Protein AF-A0A086AF46-F1 (afdb_monomer_lite)

pLDDT: mean 72.6, std 18.99, range [28.44, 96.62]

Organism: NCBI:txid558152

Secondary structure (DSSP, 8-state):
---------TTPPP-SSSEEEEEPTTSS-EEEEEEEETTEEEEEEE---TTT--HHHHHHHHHHHSSSHHHHHHHHHHHHHHHHHHHHSHHHHHHHHHHHH--PPP-HHHHHHHTT----STTHHHHHHHHHHHHHHH--TT--SS-EE-EETTEE------SEEEEEPPHHHHTTT---EEE----

InterPro domains:
  IPR000395 Botulinum/Tetanus toxin, catalytic chain [PF01742] (6-106)
  IPR000395 Botulinum/Tetanus toxin, catalytic chain [PR00760] (7-23)
  IPR000395 Botulinum/Tetanus toxin, catalytic chain [PR00760] (31-47)
  IPR000395 Botulinum/Tetanus toxin, catalytic chain [PR00760] (85-107)

Radius of gyration: 19.07 Å; chains: 1; bounding box: 45×44×61 Å

Foldseek 3Di:
DFWQFDDDALPDDDPCPFWFFWDQVPDPHTATWGNRTQLEIEGAAAHDPVVQDDPVLSVVVCCVQPVDSVSSRVRRVVVSVVLVVQSVDPVSRVVRVVQSVDFADDPLVVVCVVVVPDCPDPVNPVVVVVSVVVSVVPDDSQHADIATFDDDDPDGDDGRHHQWYKYFHGSVCVVVPDGTDTPHPDD

Sequence (187 aa):
MAIDVKNFKYSDDYDDINVVRMQIPGMDDYVKAFQIAPKIYVMPEPHHNIITNTVQEWEDYRESNYKEDSQKDRFIQAIISHMKNIVTGKKGELLITQIGKLSPLLDLGDQIRREGIDLEGHKAEVNMRGLIQVAINRFHADEGFYRIKIIRGMAESTVKRGHVLIMAESPSVAHDNISGYAYCKFQ

Structure (mmCIF, N/CA/C/O backbone):
data_AF-A0A086AF46-F1
#
_entry.id   AF-A0A086AF46-F1
#
loop_
_atom_site.group_PDB
_atom_site.id
_atom_site.type_symbol
_atom_site.label_atom_id
_atom_site.label_alt_id
_atom_site.label_comp_id
_atom_site.label_asym_id
_atom_site.label_entity_id
_atom_site.label_seq_id
_atom_site.pdbx_PDB_ins_code
_atom_site.Cartn_x
_atom_site.Cartn_y
_atom_site.Cartn_z
_atom_site.occupancy
_atom_site.B_iso_or_equiv
_atom_site.auth_seq_id
_atom_site.auth_comp_id
_atom_site.auth_asym_id
_atom_site.auth_atom_id
_atom_site.pdbx_PDB_model_num
ATOM 1 N N . MET A 1 1 ? -22.870 -0.919 -1.620 1.00 54.97 1 MET A N 1
ATOM 2 C CA . MET A 1 1 ? -22.320 -1.629 -0.450 1.00 54.97 1 MET A CA 1
ATOM 3 C C . MET A 1 1 ? -21.197 -0.758 0.065 1.00 54.97 1 MET A C 1
ATOM 5 O O . MET A 1 1 ? -20.373 -0.378 -0.760 1.00 54.97 1 MET A O 1
ATOM 9 N N . ALA A 1 2 ? -21.241 -0.369 1.339 1.00 67.81 2 ALA A N 1
ATOM 10 C CA . ALA A 1 2 ? -20.251 0.539 1.905 1.00 67.81 2 ALA A CA 1
ATOM 11 C C . ALA A 1 2 ? -18.858 -0.093 1.884 1.00 67.81 2 ALA A C 1
ATOM 13 O O . ALA A 1 2 ? -18.730 -1.307 2.063 1.00 67.81 2 ALA A O 1
ATOM 14 N N . ILE A 1 3 ? -17.829 0.715 1.629 1.00 81.94 3 ILE A N 1
ATOM 15 C CA . ILE A 1 3 ? -16.446 0.248 1.728 1.00 81.94 3 ILE A CA 1
ATOM 16 C C . ILE A 1 3 ? -16.108 0.077 3.196 1.00 81.94 3 ILE A C 1
ATOM 18 O O . ILE A 1 3 ? -16.177 1.031 3.969 1.00 81.94 3 ILE A O 1
ATOM 22 N N . ASP A 1 4 ? -15.694 -1.131 3.547 1.00 86.62 4 ASP A N 1
ATOM 23 C CA . ASP A 1 4 ? -15.147 -1.417 4.860 1.00 86.62 4 ASP A CA 1
ATOM 24 C C . ASP A 1 4 ? -13.636 -1.148 4.858 1.00 86.62 4 ASP A C 1
ATOM 26 O O . ASP A 1 4 ? -12.874 -1.825 4.158 1.00 86.62 4 ASP A O 1
ATOM 30 N N . VAL A 1 5 ? -13.216 -0.119 5.600 1.00 91.50 5 VAL A N 1
ATOM 31 C CA . VAL A 1 5 ? -11.799 0.186 5.834 1.00 91.50 5 VAL A CA 1
ATOM 32 C C . VAL A 1 5 ? -11.347 -0.594 7.061 1.00 91.50 5 VAL A C 1
ATOM 34 O O . VAL A 1 5 ? -11.745 -0.293 8.190 1.00 91.50 5 VAL A O 1
ATOM 37 N N . LYS A 1 6 ? -10.489 -1.585 6.831 1.00 93.81 6 LYS A N 1
ATOM 38 C CA . LYS A 1 6 ? -10.025 -2.512 7.862 1.00 93.81 6 LYS A CA 1
ATOM 39 C C . LYS A 1 6 ? -9.109 -1.826 8.870 1.00 93.81 6 LYS A C 1
ATOM 41 O O . LYS A 1 6 ? -8.317 -0.949 8.528 1.00 93.81 6 LYS A O 1
ATOM 46 N N . ASN A 1 7 ? -9.209 -2.275 10.117 1.00 95.88 7 ASN A N 1
ATOM 47 C CA . ASN A 1 7 ? -8.261 -1.931 11.169 1.00 95.88 7 ASN A CA 1
ATOM 48 C C . ASN A 1 7 ? -7.112 -2.928 11.165 1.00 95.88 7 ASN A C 1
ATOM 50 O O . ASN A 1 7 ? -7.359 -4.126 11.058 1.00 95.88 7 ASN A O 1
ATOM 54 N N . PHE A 1 8 ? -5.899 -2.427 11.361 1.00 96.38 8 PHE A N 1
ATOM 55 C CA . PHE A 1 8 ? -4.706 -3.241 11.551 1.00 96.38 8 PHE A CA 1
ATOM 56 C C . PHE A 1 8 ? -3.824 -2.620 12.612 1.00 96.38 8 PHE A C 1
ATOM 58 O O . PHE A 1 8 ? -3.936 -1.424 12.876 1.00 96.38 8 PHE A O 1
ATOM 65 N N . LYS A 1 9 ? -2.924 -3.419 13.168 1.00 95.94 9 LYS A N 1
ATOM 66 C CA . LYS A 1 9 ? -1.738 -2.974 13.893 1.00 95.94 9 LYS A CA 1
ATOM 67 C C . LYS A 1 9 ? -0.497 -3.497 13.194 1.00 95.94 9 LYS A C 1
ATOM 69 O O . LYS A 1 9 ? -0.528 -4.563 12.582 1.00 95.94 9 LYS A O 1
ATOM 74 N N . TYR A 1 10 ? 0.626 -2.797 13.328 1.00 95.94 10 TYR A N 1
ATOM 75 C CA . TYR A 1 10 ? 1.882 -3.265 12.736 1.00 95.94 10 TYR A CA 1
ATOM 76 C C . TYR A 1 10 ? 2.278 -4.668 13.235 1.00 95.94 10 TYR A C 1
ATOM 78 O O . TYR A 1 10 ? 2.838 -5.477 12.489 1.00 95.94 10 TYR A O 1
ATOM 86 N N . SER A 1 11 ? 1.932 -4.974 14.488 1.00 96.62 11 SER A N 1
ATOM 87 C CA . SER A 1 11 ? 2.165 -6.266 15.131 1.00 96.62 11 SER A CA 1
ATOM 88 C C . SER A 1 11 ? 1.307 -7.412 14.591 1.00 96.62 11 SER A C 1
ATOM 90 O O . SER A 1 11 ? 1.575 -8.549 14.957 1.00 96.62 11 SER A O 1
ATOM 92 N N . ASP A 1 12 ? 0.289 -7.149 13.765 1.00 96.44 12 ASP A N 1
ATOM 93 C CA . ASP A 1 12 ? -0.582 -8.208 13.248 1.00 96.44 12 ASP A CA 1
ATOM 94 C C . ASP A 1 12 ? 0.223 -9.228 12.430 1.00 96.44 12 ASP A C 1
ATOM 96 O O . ASP A 1 12 ? 1.144 -8.875 11.675 1.00 96.44 12 ASP A O 1
ATOM 100 N N . ASP A 1 13 ? -0.118 -10.504 12.600 1.00 94.75 13 ASP A N 1
ATOM 101 C CA . ASP A 1 13 ? 0.546 -11.609 11.920 1.00 94.75 13 ASP A CA 1
ATOM 102 C C . ASP A 1 13 ? 0.281 -11.585 10.413 1.00 94.75 13 ASP A C 1
ATOM 104 O O . ASP A 1 13 ? -0.748 -11.105 9.934 1.00 94.75 13 ASP A O 1
ATOM 108 N N . TYR A 1 14 ? 1.219 -12.144 9.650 1.00 90.31 14 TYR A N 1
ATOM 109 C CA . TYR A 1 14 ? 1.023 -12.355 8.220 1.00 90.31 14 TYR A CA 1
ATOM 110 C C . TYR A 1 14 ? -0.094 -13.381 7.997 1.00 90.31 14 TYR A C 1
ATOM 112 O O . TYR A 1 14 ? 0.042 -14.540 8.383 1.00 90.31 14 TYR A O 1
ATOM 120 N N . ASP A 1 15 ? -1.171 -12.969 7.331 1.00 87.12 15 ASP A N 1
ATOM 121 C CA . ASP A 1 15 ? -2.267 -13.851 6.907 1.00 87.12 15 ASP A CA 1
ATOM 122 C C . ASP A 1 15 ? -2.175 -14.208 5.408 1.00 87.12 15 ASP A C 1
ATOM 124 O O . ASP A 1 15 ? -2.989 -14.977 4.891 1.00 87.12 15 ASP A O 1
ATOM 128 N N . ASP A 1 16 ? -1.198 -13.626 4.697 1.00 81.69 16 ASP A N 1
ATOM 129 C CA . ASP A 1 16 ? -1.016 -13.682 3.242 1.00 81.69 16 ASP A CA 1
ATOM 130 C C . ASP A 1 16 ? -2.259 -13.239 2.443 1.00 81.69 16 ASP A C 1
ATOM 132 O O . ASP A 1 16 ? -2.355 -13.462 1.231 1.00 81.69 16 ASP A O 1
ATOM 136 N N . ILE A 1 17 ? -3.237 -12.611 3.098 1.00 83.38 17 ILE A N 1
ATOM 137 C CA . ILE A 1 17 ? -4.468 -12.077 2.521 1.00 83.38 17 ILE A CA 1
ATOM 138 C C . ILE A 1 17 ? -4.455 -10.561 2.585 1.00 83.38 17 ILE A C 1
ATOM 140 O O . ILE A 1 17 ? -4.404 -9.930 1.531 1.00 83.38 17 ILE A O 1
ATOM 144 N N . ASN A 1 18 ? -4.502 -10.004 3.789 1.00 88.38 18 ASN A N 1
ATOM 145 C CA . ASN A 1 18 ? -4.516 -8.572 4.034 1.00 88.38 18 ASN A CA 1
ATOM 146 C C . ASN A 1 18 ? -3.197 -8.082 4.623 1.00 88.38 18 ASN A C 1
ATOM 148 O O . ASN A 1 18 ? -2.802 -6.964 4.326 1.00 88.38 18 ASN A O 1
ATOM 152 N N . VAL A 1 19 ? -2.513 -8.902 5.414 1.00 92.12 19 VAL A N 1
ATOM 153 C CA . VAL A 1 19 ? -1.183 -8.631 5.956 1.00 92.12 19 VAL A CA 1
ATOM 154 C C . VAL A 1 19 ? -0.194 -9.502 5.200 1.00 92.12 19 VAL A C 1
ATOM 156 O O . VAL A 1 19 ? -0.166 -10.727 5.332 1.00 92.12 19 VAL A O 1
ATOM 159 N N . VAL A 1 20 ? 0.604 -8.863 4.353 1.00 88.31 20 VAL A N 1
ATOM 160 C CA . VAL A 1 20 ? 1.420 -9.544 3.345 1.00 88.31 20 VAL A CA 1
ATOM 161 C C . VAL A 1 20 ? 2.863 -9.060 3.376 1.00 88.31 20 VAL A C 1
ATOM 163 O O . VAL A 1 20 ? 3.157 -7.983 3.892 1.00 88.31 20 VAL A O 1
ATOM 166 N N . ARG A 1 21 ? 3.769 -9.841 2.781 1.00 87.88 21 ARG A N 1
ATOM 167 C CA . ARG A 1 21 ? 5.120 -9.374 2.452 1.00 87.88 21 ARG A CA 1
ATOM 168 C C . ARG A 1 21 ? 5.097 -8.776 1.053 1.00 87.88 21 ARG A C 1
ATOM 170 O O . ARG A 1 21 ? 4.761 -9.469 0.100 1.00 87.88 21 ARG A O 1
ATOM 177 N N . MET A 1 22 ? 5.441 -7.509 0.905 1.00 85.88 22 MET A N 1
ATOM 178 C CA . MET A 1 22 ? 5.439 -6.797 -0.371 1.00 85.88 22 MET A CA 1
ATOM 179 C C . MET A 1 22 ? 6.833 -6.249 -0.659 1.00 85.88 22 MET A C 1
ATOM 181 O O . MET A 1 22 ? 7.497 -5.756 0.249 1.00 85.88 22 MET A O 1
ATOM 185 N N . GLN A 1 23 ? 7.271 -6.362 -1.912 1.00 83.56 23 GLN A N 1
ATOM 186 C CA . GLN A 1 23 ? 8.536 -5.795 -2.360 1.00 83.56 23 GLN A CA 1
ATOM 187 C C . GLN A 1 23 ? 8.459 -4.266 -2.334 1.00 83.56 23 GLN A C 1
ATOM 189 O O . GLN A 1 23 ? 7.491 -3.692 -2.844 1.00 83.56 23 GLN A O 1
ATOM 194 N N . ILE A 1 24 ? 9.480 -3.614 -1.782 1.00 80.88 24 ILE A N 1
ATOM 195 C CA . ILE A 1 24 ? 9.619 -2.159 -1.877 1.00 80.88 24 ILE A CA 1
ATOM 196 C C . ILE A 1 24 ? 9.879 -1.798 -3.351 1.00 80.88 24 ILE A C 1
ATOM 198 O O . ILE A 1 24 ? 10.777 -2.372 -3.971 1.00 80.88 24 ILE A O 1
ATOM 202 N N . PRO A 1 25 ? 9.120 -0.866 -3.955 1.00 76.56 25 PRO A N 1
ATOM 203 C CA . PRO A 1 25 ? 9.360 -0.453 -5.334 1.00 76.56 25 PRO A CA 1
ATOM 204 C C . PRO A 1 25 ? 10.812 -0.006 -5.558 1.00 76.56 25 PRO A C 1
ATOM 206 O O . PRO A 1 25 ? 11.304 0.889 -4.877 1.00 76.56 25 PRO A O 1
ATOM 209 N N . GLY A 1 26 ? 11.493 -0.626 -6.526 1.00 72.88 26 GLY A N 1
ATOM 210 C CA . GLY A 1 26 ? 12.880 -0.291 -6.865 1.00 72.88 26 GLY A CA 1
ATOM 211 C C . GLY A 1 26 ? 13.946 -0.874 -5.929 1.00 72.88 26 GLY A C 1
ATOM 212 O O . GLY A 1 26 ? 15.103 -0.482 -6.053 1.00 72.88 26 GLY A O 1
ATOM 213 N N . MET A 1 27 ? 13.587 -1.790 -5.022 1.00 76.62 27 MET A N 1
ATOM 214 C CA . MET A 1 27 ? 14.527 -2.512 -4.154 1.00 76.62 27 MET A CA 1
ATOM 215 C C . MET A 1 27 ? 14.194 -4.008 -4.113 1.00 76.62 27 MET A C 1
ATOM 217 O O . MET A 1 27 ? 13.059 -4.403 -4.374 1.00 76.62 27 MET A O 1
ATOM 221 N N . ASP A 1 28 ? 15.161 -4.852 -3.756 1.00 79.06 28 ASP A N 1
ATOM 222 C CA . ASP A 1 28 ? 14.967 -6.311 -3.660 1.00 79.06 28 ASP A CA 1
ATOM 223 C C . ASP A 1 28 ? 14.428 -6.780 -2.294 1.00 79.06 28 ASP A C 1
ATOM 225 O O . ASP A 1 28 ? 14.181 -7.971 -2.083 1.00 79.06 28 ASP A O 1
ATOM 229 N N . ASP A 1 29 ? 14.155 -5.837 -1.393 1.00 82.25 29 ASP A N 1
ATOM 230 C CA . ASP A 1 29 ? 13.661 -6.104 -0.047 1.00 82.25 29 ASP A CA 1
ATOM 231 C C . ASP A 1 29 ? 12.142 -6.281 0.015 1.00 82.25 29 ASP A C 1
ATOM 233 O O . ASP A 1 29 ? 11.367 -5.557 -0.619 1.00 82.25 29 ASP A O 1
ATOM 237 N N . TYR A 1 30 ? 11.709 -7.228 0.853 1.00 85.75 30 TYR A N 1
ATOM 238 C CA . TYR A 1 30 ? 10.302 -7.501 1.143 1.00 85.75 30 TYR A CA 1
ATOM 239 C C . TYR A 1 30 ? 9.955 -7.113 2.576 1.00 85.75 30 TYR A C 1
ATOM 241 O O . TYR A 1 30 ? 10.561 -7.594 3.533 1.00 85.75 30 TYR A O 1
ATOM 249 N N . VAL A 1 31 ? 8.905 -6.314 2.723 1.00 89.94 31 VAL A N 1
ATOM 250 C CA . VAL A 1 31 ? 8.467 -5.732 3.998 1.00 89.94 31 VAL A CA 1
ATOM 251 C C . VAL A 1 31 ? 6.973 -5.937 4.220 1.00 89.94 31 VAL A C 1
ATOM 253 O O . VAL A 1 31 ? 6.240 -6.335 3.314 1.00 89.94 31 VAL A O 1
ATOM 256 N N . LYS A 1 32 ? 6.503 -5.699 5.446 1.00 93.12 32 LYS A N 1
ATOM 257 C CA . LYS A 1 32 ? 5.090 -5.870 5.795 1.00 93.12 32 LYS A CA 1
ATOM 258 C C . LYS A 1 32 ? 4.233 -4.780 5.138 1.00 93.12 32 LYS A C 1
ATOM 260 O O . LYS A 1 32 ? 4.557 -3.599 5.226 1.00 93.12 32 LYS A O 1
ATOM 265 N N . ALA A 1 33 ? 3.121 -5.176 4.524 1.00 92.88 33 ALA A N 1
ATOM 266 C CA . ALA A 1 33 ? 2.119 -4.274 3.963 1.00 92.88 33 ALA A CA 1
ATOM 267 C C . ALA A 1 33 ? 0.695 -4.731 4.313 1.00 92.88 33 ALA A C 1
ATOM 269 O O . ALA A 1 33 ? 0.439 -5.925 4.481 1.00 92.88 33 ALA A O 1
ATOM 270 N N . PHE A 1 34 ? -0.228 -3.772 4.393 1.00 93.88 34 PHE A N 1
ATOM 271 C CA . PHE A 1 34 ? -1.579 -3.952 4.926 1.00 93.88 34 PHE A CA 1
ATOM 272 C C . PHE A 1 34 ? -2.635 -3.521 3.916 1.00 93.88 34 PHE A C 1
ATOM 274 O O . PHE A 1 34 ? -2.685 -2.359 3.518 1.00 93.88 34 PHE A O 1
ATOM 281 N N . GLN A 1 35 ? -3.512 -4.437 3.526 1.00 92.12 35 GLN A N 1
ATOM 282 C CA . GLN A 1 35 ? -4.635 -4.157 2.646 1.00 92.12 35 GLN A CA 1
ATOM 283 C C . GLN A 1 35 ? -5.795 -3.545 3.437 1.00 92.12 35 GLN A C 1
ATOM 285 O O . GLN A 1 35 ? -6.691 -4.248 3.909 1.00 92.12 35 GLN A O 1
ATOM 290 N N . ILE A 1 36 ? -5.794 -2.221 3.562 1.00 93.56 36 ILE A N 1
ATOM 291 C CA . ILE A 1 36 ? -6.809 -1.481 4.325 1.00 93.56 36 ILE A CA 1
ATOM 292 C C . ILE A 1 36 ? -8.163 -1.399 3.610 1.00 93.56 36 ILE A C 1
ATOM 294 O O . ILE A 1 36 ? -9.191 -1.250 4.262 1.00 93.56 36 ILE A O 1
ATOM 298 N N . ALA A 1 37 ? -8.178 -1.514 2.281 1.00 91.00 37 ALA A N 1
ATOM 299 C CA . ALA A 1 37 ? -9.375 -1.520 1.441 1.00 91.00 37 ALA A CA 1
ATOM 300 C C . ALA A 1 37 ? -9.103 -2.332 0.156 1.00 91.00 37 ALA A C 1
ATOM 302 O O . ALA A 1 37 ? -7.944 -2.644 -0.138 1.00 91.00 37 ALA A O 1
ATOM 303 N N . PRO A 1 38 ? -10.125 -2.718 -0.636 1.00 87.00 38 PRO A N 1
ATOM 304 C CA . PRO A 1 38 ? -9.911 -3.459 -1.878 1.00 87.00 38 PRO A CA 1
ATOM 305 C C . PRO A 1 38 ? -8.857 -2.796 -2.776 1.00 87.00 38 PRO A C 1
ATOM 307 O O . PRO A 1 38 ? -9.034 -1.660 -3.205 1.00 87.00 38 PRO A O 1
ATOM 310 N N . LYS A 1 39 ? -7.760 -3.518 -3.045 1.00 80.38 39 LYS A N 1
ATOM 311 C CA . LYS A 1 39 ? -6.634 -3.091 -3.895 1.00 80.38 39 LYS A CA 1
ATOM 312 C C . LYS A 1 39 ? -5.865 -1.840 -3.412 1.00 80.38 39 LYS A C 1
ATOM 314 O O . LYS A 1 39 ? -5.063 -1.304 -4.175 1.00 80.38 39 LYS A O 1
ATOM 319 N N . ILE A 1 40 ? -6.054 -1.408 -2.161 1.00 87.50 40 ILE A N 1
ATOM 320 C CA . ILE A 1 40 ? -5.311 -0.304 -1.529 1.00 87.50 40 ILE A CA 1
ATOM 321 C C . ILE A 1 40 ? -4.489 -0.867 -0.372 1.00 87.50 40 ILE A C 1
ATOM 323 O O . ILE A 1 40 ? -5.045 -1.436 0.571 1.00 87.50 40 ILE A O 1
ATOM 327 N N . TYR A 1 41 ? -3.175 -0.684 -0.451 1.00 90.62 41 TYR A N 1
ATOM 328 C CA . TYR A 1 41 ? -2.212 -1.163 0.529 1.00 90.62 41 TYR A CA 1
AT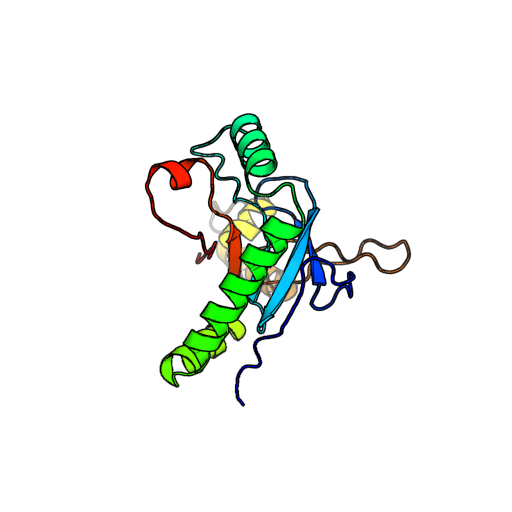OM 329 C C . TYR A 1 41 ? -1.494 -0.003 1.213 1.00 90.62 41 TYR A C 1
ATOM 331 O O . TYR A 1 41 ? -1.238 1.036 0.607 1.00 90.62 41 TYR A O 1
ATOM 339 N N . VAL A 1 42 ? -1.133 -0.217 2.473 1.00 93.19 42 VAL A N 1
ATOM 340 C CA . VAL A 1 42 ? -0.269 0.665 3.257 1.00 93.19 42 VAL A CA 1
ATOM 341 C C . VAL A 1 42 ? 1.015 -0.083 3.575 1.00 93.19 42 VAL A C 1
ATOM 343 O O . VAL A 1 42 ? 0.963 -1.204 4.082 1.00 93.19 42 VAL A O 1
ATOM 346 N N . MET A 1 43 ? 2.155 0.534 3.288 1.00 92.81 43 MET A N 1
ATOM 347 C CA . MET A 1 43 ? 3.481 0.035 3.634 1.00 92.81 43 MET A CA 1
ATOM 348 C C . MET A 1 43 ? 4.183 1.112 4.470 1.00 92.81 43 MET A C 1
ATOM 350 O O . MET A 1 43 ? 4.487 2.176 3.935 1.00 92.81 43 MET A O 1
ATOM 354 N N . PRO A 1 44 ? 4.422 0.881 5.772 1.00 93.69 44 PRO A N 1
ATOM 355 C CA . PRO A 1 44 ? 5.052 1.856 6.663 1.00 93.69 44 PRO A CA 1
ATOM 356 C C . PRO A 1 44 ? 6.577 1.886 6.469 1.00 93.69 44 PRO A C 1
ATOM 358 O O . PRO A 1 44 ? 7.341 1.694 7.411 1.00 93.69 44 PRO A O 1
ATOM 361 N N . GLU A 1 45 ? 7.010 2.056 5.225 1.00 91.12 45 GLU A N 1
ATOM 362 C CA . GLU A 1 45 ? 8.409 2.178 4.826 1.00 91.12 45 GLU A CA 1
ATOM 363 C C . GLU A 1 45 ? 8.530 3.354 3.850 1.00 91.12 45 GLU A C 1
ATOM 365 O O . GLU A 1 45 ? 7.602 3.585 3.060 1.00 91.12 45 GLU A O 1
ATOM 370 N N . PRO A 1 46 ? 9.633 4.118 3.904 1.00 86.88 46 PRO A N 1
ATOM 371 C CA . PRO A 1 46 ? 9.823 5.273 3.040 1.00 86.88 46 PRO A CA 1
ATOM 372 C C . PRO A 1 46 ? 9.945 4.845 1.576 1.00 86.88 46 PRO A C 1
ATOM 374 O O . PRO A 1 46 ? 10.570 3.835 1.254 1.00 86.88 46 PRO A O 1
ATOM 377 N N . HIS A 1 47 ? 9.383 5.620 0.651 1.00 80.06 47 HIS A N 1
ATOM 378 C CA . HIS A 1 47 ? 9.569 5.347 -0.776 1.00 80.06 47 HIS A CA 1
ATOM 379 C C . HIS A 1 47 ? 11.023 5.600 -1.210 1.00 80.06 47 HIS A C 1
ATOM 381 O O . HIS A 1 47 ? 11.591 6.657 -0.933 1.00 80.06 47 HIS A O 1
ATOM 387 N N . HIS A 1 48 ? 11.611 4.660 -1.951 1.00 73.62 48 HIS A N 1
ATOM 388 C CA . HIS A 1 48 ? 12.947 4.808 -2.522 1.00 73.62 48 HIS A CA 1
ATOM 389 C C . HIS A 1 48 ? 12.870 5.538 -3.874 1.00 73.62 48 HIS A C 1
ATOM 391 O O . HIS A 1 48 ? 12.666 4.933 -4.926 1.00 73.62 48 HIS A O 1
ATOM 397 N N . ASN A 1 49 ? 12.974 6.873 -3.862 1.00 69.06 49 ASN A N 1
ATOM 398 C CA . ASN A 1 49 ? 13.097 7.650 -5.098 1.00 69.06 49 ASN A CA 1
ATOM 399 C C . ASN A 1 49 ? 14.572 7.765 -5.510 1.00 69.06 49 ASN A C 1
ATOM 401 O O . ASN A 1 49 ? 15.257 8.716 -5.136 1.00 69.06 49 ASN A O 1
ATOM 405 N N . ILE A 1 50 ? 15.032 6.799 -6.309 1.00 58.19 50 ILE A N 1
ATOM 406 C CA . ILE A 1 50 ? 16.424 6.685 -6.789 1.00 58.19 50 ILE A CA 1
ATOM 407 C C . ILE A 1 50 ? 16.900 7.955 -7.515 1.00 58.19 50 ILE A C 1
ATOM 409 O O . ILE A 1 50 ? 18.091 8.235 -7.562 1.00 58.19 50 ILE A O 1
ATOM 413 N N . ILE A 1 51 ? 15.980 8.741 -8.088 1.00 62.03 51 ILE A N 1
ATOM 414 C CA . ILE A 1 51 ? 16.332 9.947 -8.851 1.00 62.03 51 ILE A CA 1
ATOM 415 C C . ILE A 1 51 ? 16.901 11.042 -7.937 1.00 62.03 51 ILE A C 1
ATOM 417 O O . ILE A 1 51 ? 17.718 11.841 -8.387 1.00 62.03 51 ILE A O 1
ATOM 421 N N . THR A 1 52 ? 16.474 11.096 -6.672 1.00 63.25 52 THR A N 1
ATOM 422 C CA . THR A 1 52 ? 16.837 12.184 -5.751 1.00 63.25 52 THR A CA 1
ATOM 423 C C . THR A 1 52 ? 17.680 11.739 -4.565 1.00 63.25 52 THR A C 1
ATOM 425 O O . THR A 1 52 ? 18.311 12.595 -3.958 1.00 63.25 52 THR A O 1
ATOM 428 N N . ASN A 1 53 ? 17.685 10.445 -4.225 1.00 68.38 53 ASN A N 1
ATOM 429 C CA . ASN A 1 53 ? 18.357 9.937 -3.028 1.00 68.38 53 ASN A CA 1
ATOM 430 C C . ASN A 1 53 ? 19.320 8.809 -3.383 1.00 68.38 53 ASN A C 1
ATOM 432 O O . ASN A 1 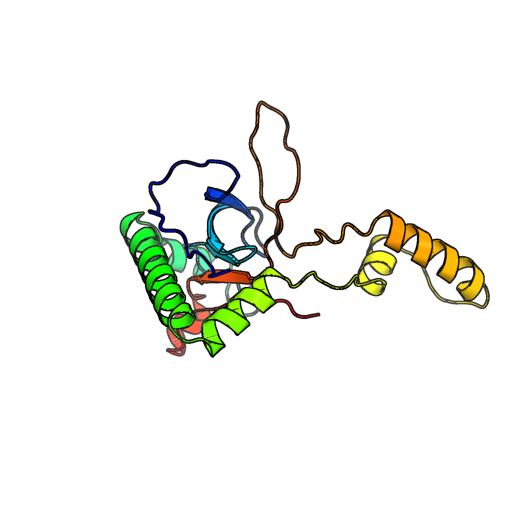53 ? 19.039 7.984 -4.257 1.00 68.38 53 ASN A O 1
ATOM 436 N N . THR A 1 54 ? 20.410 8.713 -2.632 1.00 81.50 54 THR A N 1
ATOM 437 C CA . THR A 1 54 ? 21.232 7.503 -2.595 1.00 81.50 54 THR A CA 1
ATOM 438 C C . THR A 1 54 ? 20.578 6.421 -1.730 1.00 81.50 54 THR A C 1
ATOM 440 O O . THR A 1 54 ? 19.752 6.709 -0.860 1.00 81.50 54 THR A O 1
ATOM 443 N N . VAL A 1 55 ? 20.975 5.161 -1.945 1.00 81.56 55 VAL A N 1
ATOM 444 C CA . VAL A 1 55 ? 20.517 4.026 -1.120 1.00 81.56 55 VAL A CA 1
ATOM 445 C C . VAL A 1 55 ? 20.864 4.254 0.354 1.00 81.56 55 VAL A C 1
ATOM 447 O O . VAL A 1 55 ? 20.004 4.075 1.209 1.00 81.56 55 VAL A O 1
ATOM 450 N N . GLN A 1 56 ? 22.080 4.733 0.645 1.00 86.06 56 GLN A N 1
ATOM 451 C CA . GLN A 1 56 ? 22.528 4.980 2.018 1.00 86.06 56 GLN A CA 1
ATOM 452 C C . GLN A 1 56 ? 21.693 6.061 2.717 1.00 86.06 56 GLN A C 1
ATOM 454 O O . GLN A 1 56 ? 21.247 5.855 3.838 1.00 86.06 56 GLN A O 1
ATOM 459 N N . GLU A 1 57 ? 21.421 7.191 2.056 1.00 84.75 57 GLU A N 1
ATOM 460 C CA . GLU A 1 57 ? 20.584 8.255 2.637 1.00 84.75 57 GLU A CA 1
ATOM 461 C C . GLU A 1 57 ? 19.163 7.767 2.934 1.00 84.75 57 GLU A C 1
ATOM 463 O O . GLU A 1 57 ? 18.548 8.165 3.925 1.00 84.75 57 GLU A O 1
ATOM 468 N N . TRP A 1 58 ? 18.626 6.899 2.075 1.00 86.50 58 TRP A N 1
ATOM 469 C CA . TRP A 1 58 ? 17.329 6.280 2.303 1.00 86.50 58 TRP A CA 1
ATOM 470 C C . TRP A 1 58 ? 17.352 5.308 3.486 1.00 86.50 58 TRP A C 1
ATOM 472 O O . TRP A 1 58 ? 16.436 5.346 4.311 1.00 86.50 58 TRP A O 1
ATOM 482 N N . GLU A 1 59 ? 18.393 4.481 3.601 1.00 86.75 59 GLU A N 1
ATOM 483 C CA . GLU A 1 59 ? 18.580 3.564 4.729 1.00 86.75 59 GLU A CA 1
ATOM 484 C C . GLU A 1 59 ? 18.711 4.328 6.049 1.00 86.75 59 GLU A C 1
ATOM 486 O O . GLU A 1 59 ? 17.965 4.048 6.987 1.00 86.75 59 GLU A O 1
ATOM 491 N N . ASP A 1 60 ? 19.561 5.353 6.104 1.00 88.75 60 ASP A N 1
ATOM 492 C CA . ASP A 1 60 ? 19.770 6.182 7.294 1.00 88.75 60 ASP A CA 1
ATOM 493 C C . ASP A 1 60 ? 18.467 6.874 7.733 1.00 88.75 60 ASP A C 1
ATOM 495 O O . ASP A 1 60 ? 18.115 6.911 8.919 1.00 88.75 60 ASP A O 1
ATOM 499 N N . TYR A 1 61 ? 17.699 7.395 6.771 1.00 87.62 61 TYR A N 1
ATOM 500 C CA . TYR A 1 61 ? 16.400 8.010 7.032 1.00 87.62 61 TYR A CA 1
ATOM 501 C C . TYR A 1 61 ? 15.380 6.999 7.562 1.00 87.62 61 TYR A C 1
ATOM 503 O O . TYR A 1 61 ? 14.666 7.280 8.533 1.00 87.62 61 TYR A O 1
ATOM 511 N N . ARG A 1 62 ? 15.315 5.818 6.941 1.00 88.00 62 ARG A N 1
ATOM 512 C CA . ARG A 1 62 ? 14.456 4.713 7.368 1.00 88.00 62 ARG A CA 1
ATOM 513 C C . ARG A 1 62 ? 14.807 4.273 8.783 1.00 88.00 62 ARG A C 1
ATOM 515 O O . ARG A 1 62 ? 13.908 4.135 9.608 1.00 88.00 62 ARG A O 1
ATOM 522 N N . GLU A 1 63 ? 16.089 4.103 9.089 1.00 88.88 63 GLU A N 1
ATOM 523 C CA . GLU A 1 63 ? 16.549 3.736 10.427 1.00 88.88 63 GLU A CA 1
ATOM 524 C C . GLU A 1 63 ? 16.253 4.807 11.484 1.00 88.88 63 GLU A C 1
ATOM 526 O O . GLU A 1 63 ? 16.060 4.490 12.657 1.00 88.88 63 GLU A O 1
ATOM 531 N N . SER A 1 64 ? 16.184 6.073 11.085 1.00 88.31 64 SER A N 1
ATOM 532 C CA . SER A 1 64 ? 15.906 7.175 12.008 1.00 88.31 64 SER A CA 1
ATOM 533 C C . SER A 1 64 ? 14.408 7.347 12.297 1.00 88.31 64 SER A C 1
ATOM 535 O O . SER A 1 64 ? 14.022 7.670 13.421 1.00 88.31 64 SER A O 1
ATOM 537 N N . ASN A 1 65 ? 13.546 7.126 11.298 1.00 85.50 65 ASN A N 1
ATOM 538 C CA . ASN A 1 65 ? 12.123 7.495 11.369 1.00 85.50 65 ASN A CA 1
ATOM 539 C C . ASN A 1 65 ? 11.160 6.300 11.377 1.00 85.50 65 ASN A C 1
ATOM 541 O O . ASN A 1 65 ? 10.029 6.427 11.846 1.00 85.50 65 ASN A O 1
ATOM 545 N N . TYR A 1 66 ? 11.604 5.148 10.877 1.00 87.12 66 TYR A N 1
ATOM 546 C CA . TYR A 1 66 ? 10.789 3.955 10.646 1.00 87.12 66 TYR A CA 1
ATOM 547 C C . TYR A 1 66 ? 11.499 2.680 11.125 1.00 87.12 66 TYR A C 1
ATOM 549 O O . TYR A 1 66 ? 11.274 1.596 10.592 1.00 87.12 66 TYR A O 1
ATOM 557 N N . LYS A 1 67 ? 12.358 2.775 12.144 1.00 89.12 67 LYS A N 1
ATOM 558 C CA . LYS A 1 67 ? 13.026 1.604 12.736 1.00 89.12 67 LYS A CA 1
ATOM 559 C C . LYS A 1 67 ? 12.153 0.896 13.751 1.00 89.12 67 LYS A C 1
ATOM 561 O O . LYS A 1 67 ? 12.145 -0.332 13.797 1.00 89.12 67 LYS A O 1
ATOM 566 N N . GLU A 1 68 ? 11.418 1.655 14.555 1.00 92.25 68 GLU A N 1
ATOM 567 C CA . GLU A 1 68 ? 10.585 1.088 15.604 1.00 92.25 68 GLU A CA 1
ATOM 568 C C . GLU A 1 68 ? 9.200 0.704 15.085 1.00 92.25 68 GLU A C 1
ATOM 570 O O . GLU A 1 68 ? 8.521 1.484 14.412 1.00 92.25 68 GLU A O 1
ATOM 575 N N . ASP A 1 69 ? 8.714 -0.458 15.515 1.00 93.75 69 ASP A N 1
ATOM 576 C CA . ASP A 1 69 ? 7.340 -0.907 15.270 1.00 93.75 69 ASP A CA 1
ATOM 577 C C . ASP A 1 69 ? 6.302 0.130 15.734 1.00 93.75 69 ASP A C 1
ATOM 579 O O . ASP A 1 69 ? 5.251 0.280 15.116 1.00 93.75 69 ASP A O 1
ATOM 583 N N . SER A 1 70 ? 6.619 0.901 16.782 1.00 93.38 70 SER A N 1
ATOM 584 C CA . SER A 1 70 ? 5.780 1.986 17.304 1.00 93.38 70 SER A CA 1
ATOM 585 C C . SER A 1 70 ? 5.597 3.139 16.302 1.00 93.38 70 SER A C 1
ATOM 587 O O . SER A 1 70 ? 4.522 3.739 16.214 1.00 93.38 70 SER A O 1
ATOM 589 N N . GLN A 1 71 ? 6.636 3.473 15.531 1.00 91.75 71 GLN A N 1
ATOM 590 C CA . GLN A 1 71 ? 6.596 4.499 14.486 1.00 91.75 71 GLN A CA 1
ATOM 591 C C . GLN A 1 71 ? 5.770 4.000 13.299 1.00 91.75 71 GLN A C 1
ATOM 593 O O . GLN A 1 71 ? 4.871 4.699 12.827 1.00 91.75 71 GLN A O 1
ATOM 598 N N . LYS A 1 72 ? 6.003 2.748 12.891 1.00 94.12 72 LYS A N 1
ATOM 599 C CA . LYS A 1 72 ? 5.263 2.094 11.806 1.00 94.12 72 LYS A CA 1
ATOM 600 C C . LYS A 1 72 ? 3.778 1.948 12.119 1.00 94.12 72 LYS A C 1
ATOM 602 O O . LYS A 1 72 ? 2.940 2.213 11.258 1.00 94.12 72 LYS A O 1
ATOM 607 N N . ASP A 1 73 ? 3.440 1.578 13.354 1.00 95.69 73 ASP A N 1
ATOM 608 C CA . ASP A 1 73 ? 2.051 1.473 13.797 1.00 95.69 73 ASP A CA 1
ATOM 609 C C . ASP A 1 73 ? 1.355 2.837 13.770 1.00 95.69 73 ASP A C 1
ATOM 611 O O . ASP A 1 73 ? 0.275 2.955 13.193 1.00 95.69 73 ASP A O 1
ATOM 615 N N . ARG A 1 74 ? 2.002 3.895 14.284 1.00 93.62 74 ARG A N 1
ATOM 616 C CA . ARG A 1 74 ? 1.465 5.267 14.224 1.00 93.62 74 ARG A CA 1
ATOM 617 C C . ARG A 1 74 ? 1.144 5.704 12.796 1.00 93.62 74 ARG A C 1
ATOM 619 O O . ARG A 1 74 ? 0.074 6.268 12.571 1.00 93.62 74 ARG A O 1
ATOM 626 N N . PHE A 1 75 ? 2.028 5.413 11.842 1.00 93.25 75 PHE A N 1
ATOM 627 C CA . PHE A 1 75 ? 1.785 5.691 10.428 1.00 93.25 75 PHE A CA 1
ATOM 628 C C . PHE A 1 75 ? 0.547 4.946 9.906 1.00 93.25 75 PHE A C 1
ATOM 630 O O . PHE A 1 75 ? -0.357 5.563 9.342 1.00 93.25 75 PHE A O 1
ATOM 637 N N . ILE A 1 76 ? 0.447 3.635 10.157 1.00 95.00 76 ILE A N 1
ATOM 638 C CA . ILE A 1 76 ? -0.706 2.822 9.738 1.00 95.00 76 ILE A CA 1
ATOM 639 C C . ILE A 1 76 ? -2.011 3.368 10.328 1.00 95.00 76 ILE A C 1
ATOM 641 O O . ILE A 1 76 ? -2.980 3.562 9.589 1.00 95.00 76 ILE A O 1
ATOM 645 N N . GLN A 1 77 ? -2.039 3.663 11.633 1.00 95.62 77 GLN A N 1
ATOM 646 C CA . GLN A 1 77 ? -3.230 4.207 12.292 1.00 95.62 77 GLN A CA 1
ATOM 647 C C . GLN A 1 77 ? -3.647 5.555 11.695 1.00 95.62 77 GLN A C 1
ATOM 649 O O . GLN A 1 77 ? -4.842 5.790 11.491 1.00 95.62 77 GLN A O 1
ATOM 654 N N . ALA A 1 78 ? -2.686 6.431 11.384 1.00 94.81 78 ALA A N 1
ATOM 655 C CA . ALA A 1 78 ? -2.963 7.720 10.761 1.00 94.81 78 ALA A CA 1
ATOM 656 C C . ALA A 1 78 ? -3.628 7.544 9.387 1.00 94.81 78 ALA A C 1
ATOM 658 O O . ALA A 1 78 ? -4.690 8.121 9.139 1.00 94.81 78 ALA A O 1
ATOM 659 N N . ILE A 1 79 ? -3.079 6.681 8.526 1.00 94.75 79 ILE A N 1
ATOM 660 C CA . ILE A 1 79 ? -3.653 6.411 7.201 1.00 94.75 79 ILE A CA 1
ATOM 661 C C . ILE A 1 79 ? -5.047 5.780 7.307 1.00 94.75 79 ILE A C 1
ATOM 663 O O . ILE A 1 79 ? -5.967 6.217 6.612 1.00 94.75 79 ILE A O 1
ATOM 667 N N . ILE A 1 80 ? -5.247 4.803 8.198 1.00 95.12 80 ILE A N 1
ATOM 668 C CA . ILE A 1 80 ? -6.565 4.188 8.429 1.00 95.12 80 ILE A CA 1
ATOM 669 C C . ILE A 1 80 ? -7.580 5.243 8.882 1.00 95.12 80 ILE A C 1
ATOM 671 O O . ILE A 1 80 ? -8.698 5.281 8.366 1.00 95.12 80 ILE A O 1
ATOM 675 N N . SER A 1 81 ? -7.197 6.121 9.812 1.00 94.81 81 SER A N 1
ATOM 676 C CA . SER A 1 81 ? -8.045 7.214 10.297 1.00 94.81 81 SER A CA 1
ATOM 677 C C . SER A 1 81 ? -8.441 8.172 9.168 1.00 94.81 81 SER A C 1
ATOM 679 O O . SER A 1 81 ? -9.627 8.452 8.974 1.00 94.81 81 SER A O 1
ATOM 681 N N . HIS A 1 82 ? -7.479 8.609 8.350 1.00 93.69 82 HIS A N 1
ATOM 682 C CA . HIS A 1 82 ? -7.751 9.468 7.196 1.00 93.69 82 HIS A CA 1
ATOM 683 C C . HIS A 1 82 ? -8.668 8.795 6.173 1.00 93.69 82 HIS A C 1
ATOM 685 O O . HIS A 1 82 ? -9.633 9.408 5.717 1.00 93.69 82 HIS A O 1
ATOM 691 N N . MET A 1 83 ? -8.430 7.523 5.857 1.00 92.56 83 MET A N 1
ATOM 692 C CA . MET A 1 83 ? -9.254 6.767 4.915 1.00 92.56 83 MET A CA 1
ATOM 693 C C . MET A 1 83 ? -10.684 6.587 5.416 1.00 92.56 83 MET A C 1
ATOM 695 O O . MET A 1 83 ? -11.624 6.790 4.649 1.00 92.56 83 MET A O 1
ATOM 699 N N . LYS A 1 84 ? -10.867 6.293 6.708 1.00 93.81 84 LYS A N 1
ATOM 700 C CA . LYS A 1 84 ? -12.193 6.250 7.337 1.00 93.81 84 LYS A CA 1
ATOM 701 C C . LYS A 1 84 ? -12.912 7.586 7.230 1.00 93.81 84 LYS A C 1
ATOM 703 O O . LYS A 1 84 ? -14.069 7.612 6.824 1.00 93.81 84 LYS A O 1
ATOM 708 N N . ASN A 1 85 ? -12.222 8.687 7.525 1.00 92.94 85 ASN A N 1
ATOM 709 C CA . ASN A 1 85 ? -12.786 10.029 7.401 1.00 92.94 85 ASN A CA 1
ATOM 710 C C . ASN A 1 85 ? -13.203 10.334 5.955 1.00 92.94 85 ASN A C 1
ATOM 712 O O . ASN A 1 85 ? -14.302 10.839 5.740 1.00 92.94 85 ASN A O 1
ATOM 716 N N . ILE A 1 86 ? -12.390 9.964 4.961 1.00 89.69 86 ILE A N 1
ATOM 717 C CA . ILE A 1 86 ? -12.719 10.139 3.537 1.00 89.69 86 ILE A CA 1
ATOM 718 C C . ILE A 1 86 ? -14.007 9.391 3.175 1.00 89.69 86 ILE A C 1
ATOM 720 O O . ILE A 1 86 ? -14.893 9.969 2.541 1.00 89.69 86 ILE A O 1
ATOM 724 N N . VAL A 1 87 ? -14.146 8.128 3.590 1.00 92.81 87 VAL A N 1
ATOM 725 C CA . VAL A 1 87 ? -15.316 7.312 3.222 1.00 92.81 87 VAL A CA 1
ATOM 726 C C . VAL A 1 87 ? -16.590 7.667 3.994 1.00 92.81 87 VAL A C 1
ATOM 728 O O . VAL A 1 87 ? -17.658 7.210 3.603 1.00 92.81 87 VAL A O 1
ATOM 731 N N . THR A 1 88 ? -16.532 8.523 5.025 1.00 90.19 88 THR A N 1
ATOM 732 C CA . THR A 1 88 ? -17.759 9.062 5.652 1.00 90.19 88 THR A CA 1
ATOM 733 C C . THR A 1 88 ? -18.582 9.923 4.689 1.00 90.19 88 THR A C 1
ATOM 735 O O . THR A 1 88 ? -19.805 10.001 4.802 1.00 90.19 88 THR A O 1
ATOM 738 N N . GLY A 1 89 ? -17.928 10.568 3.717 1.00 89.75 89 GLY A N 1
ATOM 739 C CA . GLY A 1 89 ? -18.593 11.359 2.691 1.00 89.75 89 GLY A CA 1
ATOM 740 C C . GLY A 1 89 ? -18.945 10.514 1.469 1.00 89.75 89 GLY A C 1
ATOM 741 O O . GLY A 1 89 ? -18.081 9.852 0.901 1.00 89.75 89 GLY A O 1
ATOM 742 N N . LYS A 1 90 ? -20.177 10.636 0.957 1.00 89.00 90 LYS A N 1
ATOM 743 C CA . LYS A 1 90 ? -20.655 9.903 -0.238 1.00 89.00 90 LYS A CA 1
ATOM 744 C C . LYS A 1 90 ? -19.721 10.012 -1.456 1.00 89.00 90 LYS A C 1
ATOM 746 O O . LYS A 1 90 ? -19.568 9.061 -2.217 1.00 89.00 90 LYS A O 1
ATOM 751 N N . LYS A 1 91 ? -19.098 11.180 -1.662 1.00 90.56 91 LYS A N 1
ATOM 752 C CA . LYS A 1 91 ? -18.125 11.390 -2.750 1.00 90.56 91 LYS A CA 1
ATOM 753 C C . LYS A 1 91 ? -16.808 10.646 -2.503 1.00 90.56 91 LYS A C 1
ATOM 755 O O . LYS A 1 91 ? -16.258 10.086 -3.444 1.00 90.56 91 LYS A O 1
ATOM 760 N N . GLY A 1 92 ? -16.324 10.629 -1.261 1.00 89.44 92 GLY A N 1
ATOM 761 C CA . GLY A 1 92 ? -15.112 9.902 -0.882 1.00 89.44 92 GLY A CA 1
ATOM 762 C C . GLY A 1 92 ? -15.317 8.391 -0.947 1.00 89.44 92 GLY A C 1
ATOM 763 O O . GLY A 1 92 ? -14.500 7.688 -1.529 1.00 89.44 92 GLY A O 1
ATOM 764 N N . GLU A 1 93 ? -16.462 7.896 -0.476 1.00 91.75 93 GLU A N 1
ATOM 765 C CA . GLU A 1 93 ? -16.859 6.495 -0.646 1.00 91.75 93 GLU A CA 1
ATOM 766 C C . GLU A 1 93 ? -16.894 6.095 -2.131 1.00 91.75 93 GLU A C 1
ATOM 768 O O . GLU A 1 93 ? -16.350 5.059 -2.515 1.00 91.75 93 GLU A O 1
ATOM 773 N N . LEU A 1 94 ? -17.475 6.931 -3.000 1.00 90.88 94 LEU A N 1
ATOM 774 C CA . LEU A 1 94 ? -17.477 6.669 -4.439 1.00 90.88 94 LEU A CA 1
ATOM 775 C C . LEU A 1 94 ? -16.052 6.628 -5.006 1.00 90.88 94 LEU A C 1
ATOM 777 O O . LEU A 1 94 ? -15.735 5.702 -5.747 1.00 90.88 94 LEU A O 1
ATOM 781 N N . LEU A 1 95 ? -15.195 7.584 -4.641 1.00 89.12 95 LEU A N 1
ATOM 782 C CA . LEU A 1 95 ? -13.801 7.636 -5.086 1.00 89.12 95 LEU A CA 1
ATOM 783 C C . LEU A 1 95 ? -13.050 6.349 -4.728 1.00 89.12 95 LEU A C 1
ATOM 785 O O . LEU A 1 95 ? -12.507 5.691 -5.614 1.00 89.12 95 LEU A O 1
ATOM 789 N N . ILE A 1 96 ? -13.065 5.953 -3.454 1.00 89.56 96 ILE A N 1
ATOM 790 C CA . ILE A 1 96 ? -12.366 4.745 -2.997 1.00 89.56 96 ILE A CA 1
ATOM 791 C C . ILE A 1 96 ? -12.973 3.489 -3.646 1.00 89.56 96 ILE A C 1
ATOM 793 O O . ILE A 1 96 ? -12.243 2.562 -3.998 1.00 89.56 96 ILE A O 1
ATOM 797 N N . THR A 1 97 ? -14.288 3.473 -3.903 1.00 88.88 97 THR A N 1
ATOM 798 C CA . THR A 1 97 ? -14.954 2.356 -4.596 1.00 88.88 97 THR A CA 1
ATOM 799 C C . THR A 1 97 ? -14.433 2.228 -6.020 1.00 88.88 97 THR A C 1
ATOM 801 O O . THR A 1 97 ? -14.184 1.117 -6.484 1.00 88.88 97 THR A O 1
ATOM 804 N N . GLN A 1 98 ? -14.285 3.351 -6.727 1.00 86.50 98 GLN A N 1
ATOM 805 C CA . GLN A 1 98 ? -13.758 3.348 -8.088 1.00 86.50 98 GLN A CA 1
ATOM 806 C C . GLN A 1 98 ? -12.294 2.918 -8.105 1.00 86.50 98 GLN A C 1
ATOM 808 O O . GLN A 1 98 ? -11.947 2.061 -8.909 1.00 86.50 98 GLN A O 1
ATOM 813 N N . ILE A 1 99 ? -11.470 3.400 -7.168 1.00 83.75 99 ILE A N 1
ATOM 814 C CA . ILE A 1 99 ? -10.069 2.970 -7.028 1.00 83.75 99 ILE A CA 1
ATOM 815 C C . ILE A 1 99 ? -9.974 1.451 -6.831 1.00 83.75 99 ILE A C 1
ATOM 817 O O . ILE A 1 99 ? -9.214 0.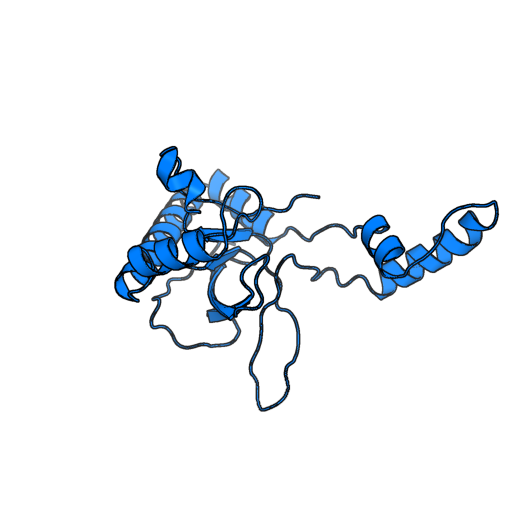782 -7.530 1.00 83.75 99 ILE A O 1
ATOM 821 N N . GLY A 1 100 ? -10.791 0.878 -5.943 1.00 79.94 100 GLY A N 1
ATOM 822 C CA . GLY A 1 100 ? -10.811 -0.570 -5.714 1.00 79.94 100 GLY A CA 1
ATOM 823 C C . GLY A 1 100 ? -11.283 -1.389 -6.924 1.00 79.94 100 GLY A C 1
ATOM 824 O O . GLY A 1 100 ? -10.969 -2.576 -7.026 1.00 79.94 100 GLY A O 1
ATOM 825 N N . LYS A 1 101 ? -12.008 -0.762 -7.858 1.00 79.50 101 LYS A N 1
ATOM 826 C CA . LYS A 1 101 ? -12.468 -1.361 -9.121 1.00 79.50 101 LYS A CA 1
ATOM 827 C C . LYS A 1 101 ? -11.538 -1.109 -10.300 1.00 79.50 101 LYS A C 1
ATOM 829 O O . LYS A 1 101 ? -11.726 -1.759 -11.328 1.00 79.50 101 LYS A O 1
ATOM 834 N N . LEU A 1 102 ? -10.554 -0.216 -10.168 1.00 72.56 102 LEU A N 1
ATOM 835 C CA . LEU A 1 102 ? -9.541 -0.037 -11.201 1.00 72.56 102 LEU A CA 1
ATOM 836 C C . LEU A 1 102 ? -8.926 -1.396 -11.524 1.00 72.56 102 LEU A C 1
ATOM 838 O O . LEU A 1 102 ? -8.876 -2.288 -10.674 1.00 72.56 102 LEU A O 1
ATOM 842 N N . SER A 1 103 ? -8.536 -1.561 -12.774 1.00 66.00 103 SER A N 1
ATOM 843 C CA . SER A 1 103 ? -7.697 -2.652 -13.253 1.00 66.00 103 SER A CA 1
ATOM 844 C C . SER A 1 103 ? -6.769 -1.996 -14.270 1.00 66.00 103 SER A C 1
ATOM 846 O O . SER A 1 103 ? -7.273 -1.243 -15.110 1.00 66.00 103 SER A O 1
ATOM 848 N N . PRO A 1 104 ? -5.443 -2.154 -14.157 1.00 59.16 104 PRO A N 1
ATOM 849 C CA . PRO A 1 104 ? -4.530 -1.521 -15.088 1.00 59.16 104 PRO A CA 1
ATOM 850 C C . PRO A 1 104 ? -4.805 -2.016 -16.502 1.00 59.16 104 PRO A C 1
ATOM 852 O O . PRO A 1 104 ? -5.122 -3.186 -16.729 1.00 59.16 104 PRO A O 1
ATOM 855 N N . LEU A 1 105 ? -4.702 -1.092 -17.452 1.00 56.84 105 LEU A N 1
ATOM 856 C CA . LEU A 1 105 ? -4.718 -1.435 -18.862 1.00 56.84 105 LEU A CA 1
ATOM 857 C C . LEU A 1 105 ? -3.425 -2.184 -19.208 1.00 56.84 105 LEU A C 1
ATOM 859 O O . LEU A 1 105 ? -2.370 -1.917 -18.634 1.00 56.84 105 LEU A O 1
ATOM 863 N N . LEU A 1 106 ? -3.513 -3.113 -20.160 1.00 54.75 106 LEU A N 1
ATOM 864 C CA . LEU A 1 106 ? -2.330 -3.712 -20.777 1.00 54.75 106 LEU A CA 1
ATOM 865 C C . LEU A 1 106 ? -1.487 -2.634 -21.442 1.00 54.75 106 LEU A C 1
ATOM 867 O O . LEU A 1 106 ? -1.945 -2.001 -22.396 1.00 54.75 106 LEU A O 1
ATOM 871 N N . ASP A 1 107 ? -0.229 -2.520 -21.031 1.00 55.62 107 ASP A N 1
ATOM 872 C CA . ASP A 1 107 ? 0.775 -1.874 -21.866 1.00 55.62 107 ASP A CA 1
ATOM 873 C C . ASP A 1 107 ? 1.336 -2.901 -22.859 1.00 55.62 107 ASP A C 1
ATOM 875 O O . ASP A 1 107 ? 2.331 -3.589 -22.610 1.00 55.62 107 ASP A O 1
ATOM 879 N N . LEU A 1 108 ? 0.666 -3.003 -24.010 1.00 54.12 108 LEU A N 1
ATOM 880 C CA . LEU A 1 108 ? 1.125 -3.807 -25.144 1.00 54.12 108 LEU A CA 1
ATOM 881 C C . LEU A 1 108 ? 2.549 -3.418 -25.577 1.00 54.12 108 LEU A C 1
ATOM 883 O O . LEU A 1 108 ? 3.306 -4.281 -26.012 1.00 54.12 108 LEU A O 1
ATOM 887 N N . GLY A 1 109 ? 2.938 -2.148 -25.437 1.00 55.56 109 GLY A N 1
ATOM 888 C CA . GLY A 1 109 ? 4.257 -1.657 -25.829 1.00 55.56 109 GLY A CA 1
ATOM 889 C C . GLY A 1 109 ? 5.375 -2.112 -24.890 1.00 55.56 109 GLY A C 1
ATOM 890 O O . GLY A 1 109 ? 6.475 -2.424 -25.347 1.00 55.56 109 GLY A O 1
ATOM 891 N N . ASP A 1 110 ? 5.122 -2.181 -23.582 1.00 55.44 110 ASP A N 1
ATOM 892 C CA . ASP A 1 110 ? 6.088 -2.719 -22.612 1.00 55.44 110 ASP A CA 1
ATOM 893 C C . ASP A 1 110 ? 6.235 -4.242 -22.752 1.00 55.44 110 ASP A C 1
ATOM 895 O O . ASP A 1 110 ? 7.343 -4.773 -22.673 1.00 55.44 110 ASP A O 1
ATOM 899 N N . GLN A 1 111 ? 5.139 -4.947 -23.048 1.00 53.53 111 GLN A N 1
ATOM 900 C CA . GLN A 1 111 ? 5.160 -6.392 -23.283 1.00 53.53 111 GLN A CA 1
ATOM 901 C C . GLN A 1 111 ? 5.909 -6.756 -24.578 1.00 53.53 111 GLN A C 1
ATOM 903 O O . GLN A 1 111 ? 6.771 -7.632 -24.558 1.00 53.53 111 GLN A O 1
ATOM 908 N N . ILE A 1 112 ? 5.671 -6.025 -25.673 1.00 54.91 112 IL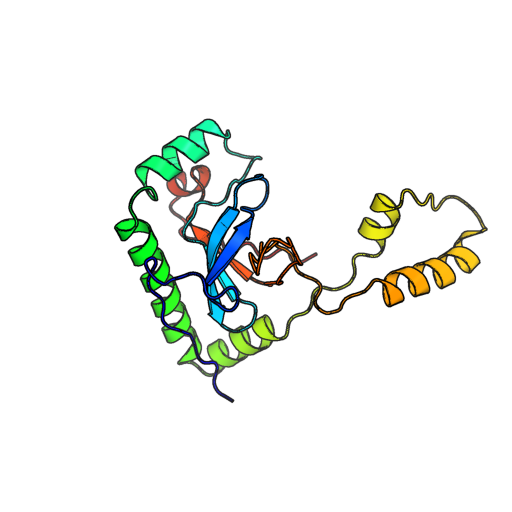E A N 1
ATOM 909 C CA . ILE A 1 112 ? 6.408 -6.165 -26.943 1.00 54.91 112 ILE A CA 1
ATOM 910 C C . ILE A 1 112 ? 7.912 -5.915 -26.741 1.00 54.91 112 ILE A C 1
ATOM 912 O O . ILE A 1 112 ? 8.734 -6.681 -27.245 1.00 54.91 112 ILE A O 1
ATOM 916 N N . ARG A 1 113 ? 8.285 -4.891 -25.955 1.00 54.84 113 ARG A N 1
ATOM 917 C CA . ARG A 1 113 ? 9.691 -4.586 -25.635 1.00 54.84 113 ARG A CA 1
ATOM 918 C C . ARG A 1 113 ? 10.355 -5.658 -24.775 1.00 54.84 113 ARG A C 1
ATOM 920 O O . ARG A 1 113 ? 11.480 -6.048 -25.074 1.00 54.84 113 ARG A O 1
ATOM 927 N N . ARG A 1 114 ? 9.678 -6.164 -23.737 1.00 53.91 114 ARG A N 1
ATOM 928 C CA . ARG A 1 114 ? 10.204 -7.251 -22.885 1.00 53.91 114 ARG A CA 1
ATOM 929 C C . ARG A 1 114 ? 10.397 -8.557 -23.642 1.00 53.91 114 ARG A C 1
ATOM 931 O O . ARG A 1 114 ? 11.301 -9.315 -23.310 1.00 53.91 114 ARG A O 1
ATOM 938 N N . GLU A 1 115 ? 9.561 -8.818 -24.639 1.00 54.59 115 GLU A N 1
ATOM 939 C CA . GLU A 1 115 ? 9.660 -10.014 -25.478 1.00 54.59 115 GLU A CA 1
ATOM 940 C C . GLU A 1 115 ? 10.610 -9.827 -26.678 1.00 54.59 115 GLU A C 1
ATOM 942 O O . GLU A 1 115 ? 10.819 -10.769 -27.438 1.00 54.59 115 GLU A O 1
ATOM 947 N N . GLY A 1 116 ? 11.232 -8.647 -26.827 1.00 53.22 116 GLY A N 1
ATOM 948 C CA . GLY A 1 116 ? 12.245 -8.377 -27.853 1.00 53.22 116 GLY A CA 1
ATOM 949 C C . GLY A 1 116 ? 11.693 -8.358 -29.280 1.00 53.22 116 GLY A C 1
ATOM 950 O O . GLY A 1 116 ? 12.402 -8.715 -30.219 1.00 53.22 116 GLY A O 1
ATOM 951 N N . ILE A 1 117 ? 10.420 -7.993 -29.451 1.00 54.81 117 ILE A N 1
ATOM 952 C CA . ILE A 1 117 ? 9.733 -8.068 -30.741 1.00 54.81 117 ILE A CA 1
ATOM 953 C C . ILE A 1 117 ? 9.954 -6.764 -31.513 1.00 54.81 117 ILE A C 1
ATOM 955 O O . ILE A 1 117 ? 9.432 -5.713 -31.143 1.00 54.81 117 ILE A O 1
ATOM 959 N N . ASP A 1 118 ? 10.732 -6.851 -32.592 1.00 52.88 118 ASP A N 1
ATOM 960 C CA . ASP A 1 118 ? 11.019 -5.744 -33.506 1.00 52.88 118 ASP A CA 1
ATOM 961 C C . ASP A 1 118 ? 9.826 -5.489 -34.448 1.00 52.88 118 ASP A C 1
ATOM 963 O O . ASP A 1 118 ? 9.305 -6.411 -35.085 1.00 52.88 118 ASP A O 1
ATOM 967 N N . LEU A 1 119 ? 9.351 -4.241 -34.491 1.00 54.97 119 LEU A N 1
ATOM 968 C CA . LEU A 1 119 ? 8.150 -3.825 -35.226 1.00 54.97 119 LEU A CA 1
ATOM 969 C C . LEU A 1 119 ? 8.464 -3.205 -36.598 1.00 54.97 119 LEU A C 1
ATOM 971 O O . LEU A 1 119 ? 7.541 -2.759 -37.286 1.00 54.97 119 LEU A O 1
ATOM 975 N N . GLU A 1 120 ? 9.724 -3.184 -37.039 1.00 47.34 120 GLU A N 1
ATOM 976 C CA . GLU A 1 120 ? 10.058 -2.650 -38.359 1.00 47.34 120 GLU A CA 1
ATOM 977 C C . GLU A 1 120 ? 9.678 -3.614 -39.505 1.00 47.34 120 GLU A C 1
ATOM 979 O O . GLU A 1 120 ? 10.295 -4.654 -39.736 1.00 47.34 120 GLU A O 1
ATOM 984 N N . GLY A 1 121 ? 8.648 -3.237 -40.278 1.00 48.38 121 GLY A N 1
ATOM 985 C CA . GLY A 1 121 ? 8.369 -3.780 -41.615 1.00 48.38 121 GLY A CA 1
ATOM 986 C C . GLY A 1 121 ? 6.948 -4.313 -41.851 1.00 48.38 121 GLY A C 1
ATOM 987 O O . GLY A 1 121 ? 6.219 -4.689 -40.938 1.00 48.38 121 GLY A O 1
ATOM 988 N N . HIS A 1 122 ? 6.553 -4.395 -43.130 1.00 43.50 122 HIS A N 1
ATOM 989 C CA . HIS A 1 122 ? 5.216 -4.766 -43.647 1.00 43.50 122 HIS A CA 1
ATOM 990 C C . HIS A 1 122 ? 4.703 -6.190 -43.293 1.00 43.50 122 HIS A C 1
ATOM 992 O O . HIS A 1 122 ? 3.719 -6.656 -43.862 1.00 43.50 122 HIS A O 1
ATOM 998 N N . LYS A 1 123 ? 5.320 -6.889 -42.329 1.00 48.41 123 LYS A N 1
ATOM 999 C CA . LYS A 1 123 ? 4.767 -8.085 -41.659 1.00 48.41 123 LYS A CA 1
ATOM 1000 C C . LYS A 1 123 ? 3.974 -7.748 -40.380 1.00 48.41 123 LYS A C 1
ATOM 1002 O O . LYS A 1 123 ? 3.436 -8.652 -39.742 1.00 48.41 123 LYS A O 1
ATOM 1007 N N . ALA A 1 124 ? 3.883 -6.467 -40.018 1.00 49.41 124 ALA A N 1
ATOM 1008 C CA . ALA A 1 124 ? 3.295 -5.986 -38.769 1.00 49.41 124 ALA A CA 1
ATOM 1009 C C . ALA A 1 124 ? 1.810 -6.348 -38.564 1.00 49.41 124 ALA A C 1
ATOM 1011 O O . ALA A 1 124 ? 1.425 -6.624 -37.435 1.00 49.41 124 ALA A O 1
ATOM 1012 N N . GLU A 1 125 ? 0.967 -6.424 -39.601 1.00 47.19 125 GLU A N 1
ATOM 1013 C CA . GLU A 1 125 ? -0.474 -6.703 -39.412 1.00 47.19 125 GLU A CA 1
ATOM 1014 C C . GLU A 1 125 ? -0.783 -8.155 -39.005 1.00 47.19 125 GLU A C 1
ATOM 1016 O O . GLU A 1 125 ? -1.611 -8.393 -38.121 1.00 47.19 125 GLU A O 1
ATOM 1021 N N . VAL A 1 126 ? -0.092 -9.138 -39.599 1.00 50.03 126 VAL A N 1
ATOM 1022 C CA . VAL A 1 126 ? -0.244 -10.564 -39.240 1.00 50.03 126 VAL A CA 1
ATOM 1023 C C . VAL A 1 126 ? 0.366 -10.833 -37.861 1.00 50.03 126 VAL A C 1
ATOM 1025 O O . VAL A 1 126 ? -0.176 -11.622 -37.085 1.00 50.03 126 VAL A O 1
ATOM 1028 N N . ASN A 1 127 ? 1.435 -10.107 -37.517 1.00 56.38 127 ASN A N 1
ATOM 1029 C CA . ASN A 1 127 ? 2.040 -10.162 -36.192 1.00 56.38 127 ASN A CA 1
ATOM 1030 C C . ASN A 1 127 ? 1.178 -9.456 -35.138 1.00 56.38 127 ASN A C 1
ATOM 1032 O O . ASN A 1 127 ? 1.064 -9.968 -34.035 1.00 56.38 127 ASN A O 1
ATOM 1036 N N . MET A 1 128 ? 0.493 -8.352 -35.460 1.00 55.16 128 MET A N 1
ATOM 1037 C CA . MET A 1 128 ? -0.351 -7.628 -34.502 1.00 55.16 128 MET A CA 1
ATOM 1038 C C . MET A 1 128 ? -1.530 -8.459 -34.003 1.00 55.16 128 MET A C 1
ATOM 1040 O O . MET A 1 128 ? -1.798 -8.441 -32.809 1.00 55.16 128 MET A O 1
ATOM 1044 N N . ARG A 1 129 ? -2.222 -9.233 -34.853 1.00 58.28 129 ARG A N 1
ATOM 1045 C CA . ARG A 1 129 ? -3.287 -10.134 -34.363 1.00 58.28 129 ARG A CA 1
ATOM 1046 C C . ARG A 1 129 ? -2.740 -11.248 -33.470 1.00 58.28 129 ARG A C 1
ATOM 1048 O O . ARG A 1 129 ? -3.356 -11.550 -32.454 1.00 58.28 129 ARG A O 1
ATOM 1055 N N . GLY A 1 130 ? -1.590 -11.828 -33.821 1.00 57.88 130 GLY A N 1
ATOM 1056 C CA . GLY A 1 130 ? -0.907 -12.820 -32.984 1.00 57.88 130 GLY A CA 1
ATOM 1057 C C . GLY A 1 130 ? -0.441 -12.234 -31.648 1.00 57.88 130 GLY A C 1
ATOM 1058 O O . GLY A 1 130 ? -0.668 -12.835 -30.607 1.00 57.88 130 GLY A O 1
ATOM 1059 N N . LEU A 1 131 ? 0.121 -11.026 -31.668 1.00 57.12 131 LEU A N 1
ATOM 1060 C CA . LEU A 1 131 ? 0.562 -10.256 -30.505 1.00 57.12 131 LEU A CA 1
ATOM 1061 C C . LEU A 1 131 ? -0.600 -9.847 -29.607 1.00 57.12 131 LEU A C 1
ATOM 1063 O O . LEU A 1 131 ? -0.515 -10.028 -28.403 1.00 57.12 131 LEU A O 1
ATOM 1067 N N . ILE A 1 132 ? -1.700 -9.357 -30.180 1.00 58.75 132 ILE A N 1
ATOM 1068 C CA . ILE A 1 132 ? -2.933 -9.058 -29.447 1.00 58.75 132 ILE A CA 1
ATOM 1069 C C . ILE A 1 132 ? -3.475 -10.343 -28.825 1.00 58.75 132 ILE A C 1
ATOM 1071 O O . ILE A 1 132 ? -3.863 -10.327 -27.666 1.00 58.75 132 ILE A O 1
ATOM 1075 N N . GLN A 1 133 ? -3.453 -11.473 -29.535 1.00 58.69 133 GLN A N 1
ATOM 1076 C CA . GLN A 1 133 ? -3.905 -12.746 -28.978 1.00 58.69 133 GLN A CA 1
ATOM 1077 C C . GLN A 1 133 ? -2.981 -13.255 -27.860 1.00 58.69 133 GLN A C 1
ATOM 1079 O O . GLN A 1 133 ? -3.479 -13.738 -26.850 1.00 58.69 133 GLN A O 1
ATOM 1084 N N . VAL A 1 134 ? -1.656 -13.129 -27.991 1.00 57.31 134 VAL A N 1
ATOM 1085 C CA . VAL A 1 134 ? -0.684 -13.471 -26.935 1.00 57.31 134 VAL A CA 1
ATOM 1086 C C . VAL A 1 134 ? -0.847 -12.545 -25.735 1.00 57.31 134 VAL A C 1
ATOM 1088 O O . VAL A 1 134 ? -0.896 -13.026 -24.607 1.00 57.31 134 VAL A O 1
ATOM 1091 N N . ALA A 1 135 ? -0.992 -11.245 -25.969 1.00 57.16 135 ALA A N 1
ATOM 1092 C CA . ALA A 1 135 ? -1.216 -10.256 -24.933 1.00 57.16 135 ALA A CA 1
ATOM 1093 C C . ALA A 1 135 ? -2.554 -10.470 -24.230 1.00 57.16 135 ALA A C 1
ATOM 1095 O O . ALA A 1 135 ? -2.574 -10.436 -23.017 1.00 57.16 135 ALA A O 1
ATOM 1096 N N . ILE A 1 136 ? -3.641 -10.788 -24.942 1.00 59.03 136 ILE A N 1
ATOM 1097 C CA . ILE A 1 136 ? -4.937 -11.162 -24.352 1.00 59.03 136 ILE A CA 1
ATOM 1098 C C . ILE A 1 136 ? -4.824 -12.478 -23.572 1.00 59.03 136 ILE A C 1
ATOM 1100 O O . ILE A 1 136 ? -5.344 -12.576 -22.467 1.00 59.03 136 ILE A O 1
ATOM 1104 N N . ASN A 1 137 ? -4.127 -13.487 -24.105 1.00 54.94 137 ASN A N 1
ATOM 1105 C CA . ASN A 1 137 ? -3.963 -14.786 -23.442 1.00 54.94 137 ASN A CA 1
ATOM 1106 C C . ASN A 1 137 ? -3.072 -14.704 -22.191 1.00 54.94 137 ASN A C 1
ATOM 1108 O O . ASN A 1 137 ? -3.215 -15.521 -21.285 1.00 54.94 137 ASN A O 1
ATOM 1112 N N . ARG A 1 138 ? -2.137 -13.749 -22.159 1.00 53.84 138 ARG A N 1
ATOM 1113 C CA . ARG A 1 138 ? -1.263 -13.445 -21.014 1.00 53.84 138 ARG A CA 1
ATOM 1114 C C . ARG A 1 138 ? -1.785 -12.285 -20.172 1.00 53.84 138 ARG A C 1
ATOM 1116 O O . ARG A 1 138 ? -1.218 -11.999 -19.123 1.00 53.84 138 ARG A O 1
ATOM 1123 N N . PHE A 1 139 ? -2.860 -11.632 -20.609 1.00 49.84 139 PHE A N 1
ATOM 1124 C CA . PHE A 1 139 ? -3.512 -10.594 -19.844 1.00 49.84 139 PHE A CA 1
ATOM 1125 C C . PHE A 1 139 ? -4.240 -11.250 -18.706 1.00 49.84 139 PHE A C 1
ATOM 1127 O O . PHE A 1 139 ? -5.335 -11.802 -18.833 1.00 49.84 139 PHE A O 1
ATOM 1134 N N . HIS A 1 140 ? -3.635 -11.122 -17.549 1.00 53.62 140 HIS A N 1
ATOM 1135 C CA . HIS A 1 140 ? -4.360 -11.311 -16.329 1.00 53.62 140 HIS A CA 1
ATOM 1136 C C . HIS A 1 140 ? -4.924 -9.937 -15.996 1.00 53.62 140 HIS A C 1
ATOM 1138 O O . HIS A 1 140 ? -4.164 -9.053 -15.627 1.00 53.62 140 HIS A O 1
ATOM 1144 N N . ALA A 1 141 ? -6.243 -9.751 -16.119 1.00 49.56 141 ALA A N 1
ATOM 1145 C CA . ALA A 1 141 ? -6.930 -8.528 -15.671 1.00 49.56 141 ALA A CA 1
ATOM 1146 C C . ALA A 1 141 ? -6.651 -8.207 -14.192 1.00 49.56 141 ALA A C 1
ATOM 1148 O O . ALA A 1 141 ? -6.846 -7.085 -13.728 1.00 49.56 141 ALA A O 1
ATOM 1149 N N . ASP A 1 142 ? -6.149 -9.208 -13.474 1.00 49.03 142 ASP A N 1
ATOM 1150 C CA . ASP A 1 142 ? -5.681 -9.083 -12.115 1.00 49.03 142 ASP A CA 1
ATOM 1151 C C . ASP A 1 142 ? -4.303 -8.418 -12.009 1.00 49.03 142 ASP A C 1
ATOM 1153 O O . ASP A 1 142 ? -3.974 -8.073 -10.887 1.00 49.03 142 ASP A O 1
ATOM 1157 N N . GLU A 1 143 ? -3.527 -8.265 -13.109 1.00 49.34 143 GLU A N 1
ATOM 1158 C CA . GLU A 1 143 ? -2.592 -7.156 -13.452 1.00 49.34 143 GLU A CA 1
ATOM 1159 C C . GLU A 1 143 ? -2.259 -6.176 -12.321 1.00 49.34 143 GLU A C 1
ATOM 1161 O O . GLU A 1 143 ? -3.152 -5.419 -11.981 1.00 49.34 143 GLU A O 1
ATOM 1166 N N . GLY A 1 144 ? -1.079 -6.105 -11.705 1.00 51.34 144 GLY A N 1
ATOM 1167 C CA . GLY A 1 144 ? -0.866 -5.169 -10.586 1.00 51.34 144 GLY A CA 1
ATOM 1168 C C . GLY A 1 144 ? 0.529 -4.598 -10.557 1.00 51.34 144 GLY A C 1
ATOM 1169 O O . GLY A 1 144 ? 1.454 -5.204 -11.089 1.00 51.34 144 GLY A O 1
ATOM 1170 N N . PHE A 1 145 ? 0.682 -3.442 -9.913 1.00 60.59 145 PHE A N 1
ATOM 1171 C CA . PHE A 1 145 ? 1.919 -2.659 -9.978 1.00 60.59 145 PHE A CA 1
ATOM 1172 C C . PHE A 1 145 ? 3.020 -3.126 -9.017 1.00 60.59 145 PHE A C 1
ATOM 1174 O O . PHE A 1 145 ? 4.167 -2.719 -9.179 1.00 60.59 145 PHE A O 1
ATOM 1181 N N . TYR A 1 146 ? 2.704 -3.993 -8.048 1.00 63.50 146 TYR A N 1
ATOM 1182 C CA . TYR A 1 146 ? 3.648 -4.434 -7.014 1.00 63.50 146 TYR A CA 1
ATOM 1183 C C . TYR A 1 146 ? 3.688 -5.949 -6.877 1.00 63.50 146 TYR A C 1
ATOM 1185 O O . TYR A 1 146 ? 2.703 -6.643 -7.139 1.00 63.50 146 TYR A O 1
ATOM 1193 N N . ARG A 1 147 ? 4.837 -6.456 -6.420 1.00 64.19 147 ARG A N 1
ATOM 1194 C CA . ARG A 1 147 ? 5.047 -7.876 -6.141 1.00 64.19 147 ARG A CA 1
ATOM 1195 C C . ARG A 1 147 ? 4.797 -8.160 -4.665 1.00 64.19 147 ARG A C 1
ATOM 1197 O O . ARG A 1 147 ? 5.519 -7.680 -3.797 1.00 64.19 147 ARG A O 1
ATOM 1204 N N . ILE A 1 148 ? 3.775 -8.962 -4.386 1.00 63.22 148 ILE A N 1
ATOM 1205 C CA . ILE A 1 148 ? 3.533 -9.537 -3.061 1.00 63.22 148 ILE A CA 1
ATOM 1206 C C . ILE A 1 148 ? 4.127 -10.947 -3.024 1.00 63.22 148 ILE A C 1
ATOM 1208 O O . ILE A 1 148 ? 3.806 -11.775 -3.876 1.00 63.22 148 ILE A O 1
ATOM 1212 N N . LYS A 1 149 ? 4.964 -11.217 -2.020 1.00 66.56 149 LYS A N 1
ATOM 1213 C CA . LYS A 1 149 ? 5.469 -12.547 -1.684 1.00 66.56 149 LYS A CA 1
ATOM 1214 C C . LYS A 1 149 ? 4.503 -13.220 -0.714 1.00 66.56 149 LYS A C 1
ATOM 1216 O O . LYS A 1 149 ? 4.343 -12.778 0.422 1.00 66.56 149 LYS A O 1
ATOM 1221 N N . ILE A 1 150 ? 3.882 -14.303 -1.168 1.00 60.44 150 ILE A N 1
ATOM 1222 C CA . ILE A 1 150 ? 3.075 -15.205 -0.339 1.00 60.44 150 ILE A CA 1
ATOM 1223 C C . ILE A 1 150 ? 3.969 -16.371 0.078 1.00 60.44 150 ILE A C 1
ATOM 1225 O O . ILE A 1 150 ? 4.612 -16.985 -0.775 1.00 60.44 150 ILE A O 1
ATOM 1229 N N . ILE A 1 151 ? 4.016 -16.686 1.374 1.00 60.59 151 ILE A N 1
ATOM 1230 C CA . ILE A 1 151 ? 4.792 -17.823 1.887 1.00 60.59 151 ILE A CA 1
ATOM 1231 C C . ILE A 1 151 ? 3.814 -18.882 2.397 1.00 60.59 151 ILE A C 1
ATOM 1233 O O . ILE A 1 151 ? 3.556 -18.992 3.592 1.00 60.59 151 ILE A O 1
ATOM 1237 N N . ARG A 1 152 ? 3.289 -19.705 1.482 1.00 51.19 152 ARG A N 1
ATOM 1238 C CA . ARG A 1 152 ? 2.494 -20.893 1.825 1.00 51.19 152 ARG A CA 1
ATOM 1239 C C . ARG A 1 152 ? 3.308 -22.151 1.557 1.00 51.19 152 ARG A C 1
ATOM 1241 O O . ARG A 1 152 ? 3.499 -22.505 0.404 1.00 51.19 152 ARG A O 1
ATOM 1248 N N . GLY A 1 153 ? 3.771 -22.810 2.625 1.00 48.66 153 GLY A N 1
ATOM 1249 C CA . GLY A 1 153 ? 4.370 -24.152 2.594 1.00 48.66 153 GLY A CA 1
ATOM 1250 C C . GLY A 1 153 ? 5.400 -24.379 1.481 1.00 48.66 153 GLY A C 1
ATOM 1251 O O . GLY A 1 153 ? 5.048 -24.913 0.444 1.00 48.66 153 GLY A O 1
ATOM 1252 N N . MET A 1 154 ? 6.665 -24.002 1.707 1.00 38.78 154 MET A N 1
ATOM 1253 C CA . MET A 1 154 ? 7.851 -24.247 0.850 1.00 38.78 154 MET A CA 1
ATOM 1254 C C . MET A 1 154 ? 7.789 -23.847 -0.643 1.00 38.78 154 MET A C 1
ATOM 1256 O O . MET A 1 154 ? 8.830 -23.855 -1.293 1.00 38.78 154 MET A O 1
ATOM 1260 N N . ALA A 1 155 ? 6.641 -23.453 -1.191 1.00 46.34 155 ALA A N 1
ATOM 1261 C CA . ALA A 1 155 ? 6.495 -23.001 -2.566 1.00 46.34 155 ALA A CA 1
ATOM 1262 C C . ALA A 1 155 ? 6.298 -21.482 -2.597 1.00 46.34 155 ALA A C 1
ATOM 1264 O O . ALA A 1 155 ? 5.297 -20.950 -2.111 1.00 46.34 155 ALA A O 1
ATOM 1265 N N . GLU A 1 156 ? 7.255 -20.775 -3.196 1.00 51.12 156 GLU A N 1
ATOM 1266 C CA . GLU A 1 156 ? 7.060 -19.384 -3.593 1.00 51.12 156 GLU A CA 1
ATOM 1267 C C . GLU A 1 156 ? 5.995 -19.360 -4.693 1.00 51.12 156 GLU A C 1
ATOM 1269 O O . GLU A 1 156 ? 6.232 -19.822 -5.807 1.00 51.12 156 GLU A O 1
ATOM 1274 N N . SER A 1 157 ? 4.791 -18.871 -4.390 1.00 50.88 157 SER A N 1
ATOM 1275 C CA . SER A 1 157 ? 3.765 -18.698 -5.420 1.00 50.88 157 SER A CA 1
ATOM 1276 C C . SER A 1 157 ? 3.051 -17.350 -5.318 1.00 50.88 157 SER A C 1
ATOM 1278 O O . SER A 1 157 ? 2.374 -17.028 -4.350 1.00 50.88 157 SER A O 1
ATOM 1280 N N . THR A 1 158 ? 3.263 -16.599 -6.396 1.00 54.06 158 THR A N 1
ATOM 1281 C CA . THR A 1 158 ? 2.424 -15.607 -7.078 1.00 54.06 158 THR A CA 1
ATOM 1282 C C . THR A 1 158 ? 1.947 -14.325 -6.375 1.00 54.06 158 THR A C 1
ATOM 1284 O O . THR A 1 158 ? 1.305 -14.293 -5.330 1.00 54.06 158 THR A O 1
ATOM 1287 N N . VAL A 1 159 ? 2.208 -13.259 -7.138 1.00 55.22 159 VAL A N 1
ATOM 1288 C CA . VAL A 1 159 ? 1.839 -11.842 -7.082 1.00 55.22 159 VAL A CA 1
ATOM 1289 C C . VAL A 1 159 ? 0.369 -11.608 -6.700 1.00 55.22 159 VAL A C 1
ATOM 1291 O O . VAL A 1 159 ? -0.523 -11.701 -7.541 1.00 55.22 159 VAL A O 1
ATOM 1294 N N . LYS A 1 160 ? 0.106 -11.209 -5.452 1.00 50.53 160 LYS A N 1
ATOM 1295 C CA . LYS A 1 160 ? -1.081 -10.392 -5.147 1.00 50.53 160 LYS A CA 1
ATOM 1296 C C . LYS A 1 160 ? -0.842 -8.955 -5.586 1.00 50.53 160 LYS A C 1
ATOM 1298 O O . LYS A 1 160 ? 0.291 -8.478 -5.590 1.00 50.53 160 LYS A O 1
ATOM 1303 N N . ARG A 1 161 ? -1.915 -8.296 -6.010 1.00 63.00 161 ARG A N 1
ATOM 1304 C CA . ARG A 1 161 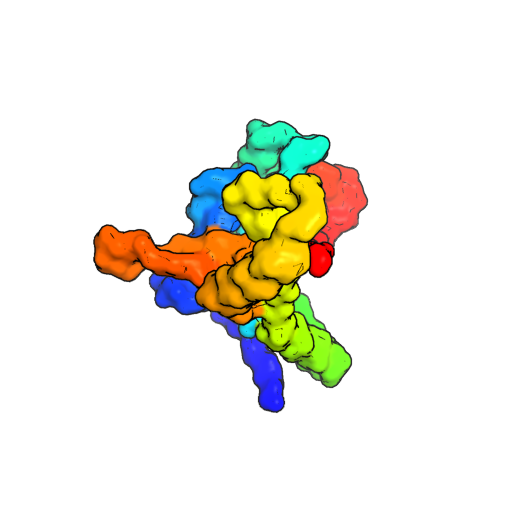? -1.854 -7.110 -6.860 1.00 63.00 161 ARG A CA 1
ATOM 1305 C C . ARG A 1 161 ? -2.700 -5.996 -6.239 1.00 63.00 161 ARG A C 1
ATOM 1307 O O . ARG A 1 161 ? -3.906 -6.142 -6.050 1.00 63.00 161 ARG A O 1
ATOM 1314 N N . GLY A 1 162 ? -2.026 -4.916 -5.845 1.00 59.09 162 GLY A N 1
ATOM 1315 C CA . GLY A 1 162 ? -2.615 -3.663 -5.372 1.00 59.09 162 GLY A CA 1
ATOM 1316 C C . GLY A 1 162 ? -2.471 -2.567 -6.424 1.00 59.09 162 GLY A C 1
ATOM 1317 O O . GLY A 1 162 ? -1.537 -2.598 -7.225 1.00 59.09 162 GLY A O 1
ATOM 1318 N N . HIS A 1 163 ? -3.394 -1.608 -6.428 1.00 70.75 163 HIS A N 1
ATOM 1319 C CA . HIS A 1 163 ? -3.380 -0.465 -7.350 1.00 70.75 163 HIS A CA 1
ATOM 1320 C C . HIS A 1 163 ? -2.859 0.806 -6.725 1.00 70.75 163 HIS A C 1
ATOM 1322 O O . HIS A 1 163 ? -2.313 1.652 -7.422 1.00 70.75 163 HIS A O 1
ATOM 1328 N N . VAL A 1 164 ? -3.032 0.926 -5.416 1.00 81.25 164 VAL A N 1
ATOM 1329 C CA . VAL A 1 164 ? -2.525 2.053 -4.655 1.00 81.25 164 VAL A CA 1
ATOM 1330 C C . VAL A 1 164 ? -1.674 1.490 -3.539 1.00 81.25 164 VAL A C 1
ATOM 1332 O O . VAL A 1 164 ? -2.156 0.682 -2.741 1.00 81.25 164 VAL A O 1
ATOM 1335 N N . LEU A 1 165 ? -0.418 1.921 -3.502 1.00 85.50 165 LEU A N 1
ATOM 1336 C CA . LEU A 1 165 ? 0.457 1.740 -2.359 1.00 85.50 165 LEU A CA 1
ATOM 1337 C C . LEU A 1 165 ? 0.692 3.104 -1.721 1.00 85.50 165 LEU A C 1
ATOM 1339 O O . LEU A 1 165 ? 1.219 4.024 -2.350 1.00 85.50 165 LEU A O 1
ATOM 1343 N N . ILE A 1 166 ? 0.275 3.221 -0.469 1.00 89.31 166 ILE A N 1
ATOM 1344 C CA . ILE A 1 166 ? 0.558 4.374 0.375 1.00 89.31 166 ILE A CA 1
ATOM 1345 C C . ILE A 1 166 ? 1.821 4.035 1.159 1.00 89.31 166 ILE A C 1
ATOM 1347 O O . ILE A 1 166 ? 1.823 3.082 1.943 1.00 89.31 166 ILE A O 1
ATOM 1351 N N . MET A 1 167 ? 2.884 4.795 0.910 1.00 90.00 167 MET A N 1
ATOM 1352 C CA . MET A 1 167 ? 4.185 4.631 1.555 1.00 90.00 167 MET A CA 1
ATOM 1353 C C . MET A 1 167 ? 4.482 5.820 2.458 1.00 90.00 167 MET A C 1
ATOM 1355 O O . MET A 1 167 ? 3.896 6.897 2.294 1.00 90.00 167 MET A O 1
ATOM 1359 N N . ALA A 1 168 ? 5.405 5.627 3.395 1.00 88.19 168 ALA A N 1
ATOM 1360 C CA . ALA A 1 168 ? 5.963 6.747 4.130 1.00 88.19 168 ALA A CA 1
ATOM 1361 C C . ALA A 1 168 ? 6.752 7.673 3.192 1.00 88.19 168 ALA A C 1
ATOM 1363 O O . ALA A 1 168 ? 7.162 7.301 2.084 1.00 88.19 168 ALA A O 1
ATOM 1364 N N . GLU A 1 169 ? 6.932 8.912 3.630 1.00 81.88 169 GLU A N 1
ATOM 1365 C CA . GLU A 1 169 ? 7.665 9.931 2.898 1.00 81.88 169 GLU A CA 1
ATOM 1366 C C . GLU A 1 169 ? 9.101 9.506 2.565 1.00 81.88 169 GLU A C 1
ATOM 1368 O O . GLU A 1 169 ? 9.772 8.797 3.311 1.00 81.88 169 GLU A O 1
ATOM 1373 N N . SER A 1 170 ? 9.564 9.951 1.399 1.00 78.94 170 SER A N 1
ATOM 1374 C CA . SER A 1 170 ? 10.953 9.805 0.974 1.00 78.94 170 SER A CA 1
ATOM 1375 C C . SER A 1 170 ? 11.836 10.839 1.693 1.00 78.94 170 SER A C 1
ATOM 1377 O O . SER A 1 170 ? 11.372 11.966 1.903 1.00 78.94 170 SER A O 1
ATOM 1379 N N . PRO A 1 171 ? 13.117 10.524 1.973 1.00 75.56 171 PRO A N 1
ATOM 1380 C CA . PRO A 1 171 ? 14.093 11.467 2.528 1.00 75.56 171 PRO A CA 1
ATOM 1381 C C . PRO A 1 171 ? 14.103 12.836 1.831 1.00 75.56 171 PRO A C 1
ATOM 1383 O O . PRO A 1 171 ? 14.052 13.869 2.494 1.00 75.56 171 PRO A O 1
ATOM 1386 N N . SER A 1 172 ? 14.067 12.857 0.492 1.00 67.50 172 SER A N 1
ATOM 1387 C CA . SER A 1 172 ? 14.049 14.091 -0.310 1.00 67.50 172 SER A CA 1
ATOM 1388 C C . SER A 1 172 ? 12.881 15.029 -0.026 1.00 67.50 172 SER A C 1
ATOM 1390 O O . SER A 1 172 ? 12.954 16.205 -0.356 1.00 67.50 172 SER A O 1
ATOM 1392 N N . VAL A 1 173 ? 11.799 14.534 0.567 1.00 58.12 173 VAL A N 1
ATOM 1393 C CA . VAL A 1 173 ? 10.532 15.268 0.659 1.00 58.12 173 VAL A CA 1
ATOM 1394 C C . VAL A 1 173 ? 10.242 15.696 2.088 1.00 58.12 173 VAL A C 1
ATOM 1396 O O . VAL A 1 173 ? 9.591 16.717 2.309 1.00 58.12 173 VAL A O 1
ATOM 1399 N N . ALA A 1 174 ? 10.843 15.008 3.059 1.00 56.09 174 ALA A N 1
ATOM 1400 C CA . ALA A 1 174 ? 10.991 15.538 4.407 1.00 56.09 174 ALA A CA 1
ATOM 1401 C C . ALA A 1 174 ? 11.676 16.923 4.404 1.00 56.09 174 ALA A C 1
ATOM 1403 O O . ALA A 1 174 ? 11.396 17.740 5.278 1.00 56.09 174 ALA A O 1
ATOM 1404 N N . HIS A 1 175 ? 12.508 17.217 3.396 1.00 46.97 175 HIS A N 1
ATOM 1405 C CA . HIS A 1 175 ? 13.123 18.531 3.206 1.00 46.97 175 HIS A CA 1
ATOM 1406 C C . HIS A 1 175 ? 12.162 19.623 2.692 1.00 46.97 175 HIS A C 1
ATOM 1408 O O . HIS A 1 175 ? 12.388 20.793 2.994 1.00 46.97 175 HIS A O 1
ATOM 1414 N N . ASP A 1 176 ? 11.067 19.261 2.012 1.00 43.28 176 ASP A N 1
ATOM 1415 C CA . ASP A 1 176 ? 10.149 20.200 1.341 1.00 43.28 176 ASP A CA 1
ATOM 1416 C C . ASP A 1 176 ? 8.750 20.308 1.999 1.00 43.28 176 ASP A C 1
ATOM 1418 O O . ASP A 1 176 ? 7.849 20.949 1.458 1.00 43.28 176 ASP A O 1
ATOM 1422 N N . ASN A 1 177 ? 8.549 19.749 3.202 1.00 35.66 177 ASN A N 1
ATOM 1423 C CA . ASN A 1 177 ? 7.323 19.889 4.020 1.00 35.66 177 ASN A CA 1
ATOM 1424 C C . ASN A 1 177 ? 5.999 19.382 3.393 1.00 35.66 177 ASN A C 1
ATOM 1426 O O . ASN A 1 177 ? 4.916 19.777 3.834 1.00 35.66 177 ASN A O 1
ATOM 1430 N N . ILE A 1 178 ? 6.033 18.465 2.420 1.00 36.28 178 ILE A N 1
ATOM 1431 C CA . ILE A 1 178 ? 4.817 17.857 1.843 1.00 36.28 178 ILE A CA 1
ATOM 1432 C C . ILE A 1 178 ? 4.719 16.390 2.281 1.00 36.28 178 ILE A C 1
ATOM 1434 O O . ILE A 1 178 ? 5.538 15.558 1.914 1.00 36.28 178 ILE A O 1
ATOM 1438 N N . SER A 1 179 ? 3.723 16.057 3.102 1.00 36.16 179 SER A N 1
ATOM 1439 C CA . SER A 1 179 ? 3.586 14.728 3.714 1.00 36.16 179 SER A CA 1
ATOM 1440 C C . SER A 1 179 ? 2.806 13.741 2.834 1.00 36.16 179 SER A C 1
ATOM 1442 O O . SER A 1 179 ? 1.681 14.015 2.418 1.00 36.16 179 SER A O 1
ATOM 1444 N N . GLY A 1 180 ? 3.402 12.559 2.632 1.00 42.19 180 GLY A N 1
ATOM 1445 C CA . GLY A 1 180 ? 2.782 11.358 2.063 1.00 42.19 180 GLY A CA 1
ATOM 1446 C C . GLY A 1 180 ? 2.890 11.220 0.540 1.00 42.19 180 GLY A C 1
ATOM 1447 O O . GLY A 1 180 ? 2.342 12.023 -0.211 1.00 42.19 180 GLY A O 1
ATOM 1448 N N . TYR A 1 181 ? 3.523 10.135 0.077 1.00 44.59 181 TYR A N 1
ATOM 1449 C CA . TYR A 1 181 ? 3.454 9.712 -1.325 1.00 44.59 181 TYR A CA 1
ATOM 1450 C C . TYR A 1 181 ? 2.446 8.583 -1.480 1.00 44.59 181 TYR A C 1
ATOM 1452 O O . TYR A 1 181 ? 2.627 7.477 -0.969 1.00 44.59 181 TYR A O 1
ATOM 1460 N N . ALA A 1 182 ? 1.397 8.847 -2.252 1.00 43.00 182 ALA A N 1
ATOM 1461 C CA . ALA A 1 182 ? 0.666 7.781 -2.911 1.00 43.00 182 ALA A CA 1
ATOM 1462 C C . ALA A 1 182 ? 1.420 7.463 -4.204 1.00 43.00 182 ALA A C 1
ATOM 1464 O O . ALA A 1 182 ? 1.423 8.270 -5.137 1.00 43.00 182 ALA A O 1
ATOM 1465 N N . TYR A 1 183 ? 2.080 6.305 -4.265 1.00 42.75 183 TYR A N 1
ATOM 1466 C CA . TYR A 1 183 ? 2.570 5.829 -5.549 1.00 42.75 183 TYR A CA 1
ATOM 1467 C C . TYR A 1 183 ? 1.358 5.334 -6.324 1.00 42.75 183 TYR A C 1
ATOM 1469 O O . TYR A 1 183 ? 0.794 4.278 -6.041 1.00 42.75 183 TYR A O 1
ATOM 1477 N N . CYS A 1 184 ? 0.948 6.128 -7.299 1.00 35.94 184 CYS A N 1
ATOM 1478 C CA . CYS A 1 184 ? -0.048 5.741 -8.272 1.00 35.94 184 CYS A CA 1
ATOM 1479 C C . CYS A 1 184 ? 0.635 5.783 -9.632 1.00 35.94 184 CYS A C 1
ATOM 1481 O O . CYS A 1 184 ? 0.827 6.856 -10.203 1.00 35.94 184 CYS A O 1
ATO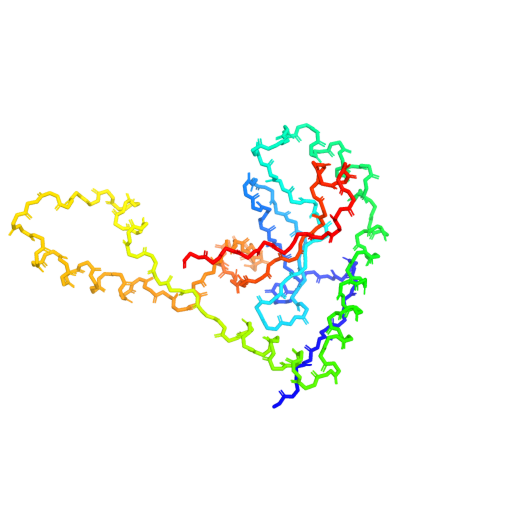M 1483 N N . LYS A 1 185 ? 1.032 4.622 -10.154 1.00 33.50 185 LYS A N 1
ATOM 1484 C CA . LYS A 1 185 ? 1.480 4.551 -11.542 1.00 33.50 185 LYS A CA 1
ATOM 1485 C C . LYS A 1 185 ? 0.238 4.489 -12.422 1.00 33.50 185 LYS A C 1
ATOM 1487 O O . LYS A 1 185 ? -0.323 3.423 -12.641 1.00 33.50 185 LYS A O 1
ATOM 1492 N N . PHE A 1 186 ? -0.217 5.644 -12.883 1.00 28.44 186 PHE A N 1
ATOM 1493 C CA . PHE A 1 186 ? -1.136 5.710 -14.010 1.00 28.44 186 PHE A CA 1
ATOM 1494 C C . PHE A 1 186 ? -0.265 5.773 -15.262 1.00 28.44 186 PHE A C 1
ATOM 1496 O O . PHE A 1 186 ? 0.452 6.753 -15.457 1.00 28.44 186 PHE A O 1
ATOM 1503 N N . GLN A 1 187 ? -0.239 4.684 -16.027 1.00 29.36 187 GLN A N 1
ATOM 1504 C CA . GLN A 1 187 ? 0.311 4.685 -17.382 1.00 29.36 187 GLN A CA 1
ATOM 1505 C C . GLN A 1 187 ? -0.844 4.821 -18.361 1.00 29.36 187 GLN A C 1
ATOM 1507 O O . GLN A 1 187 ? -1.864 4.126 -18.136 1.00 29.36 187 GLN A O 1
#